Protein AF-B8MFW0-F1 (afdb_monomer_lite)

Structure (mmCIF, N/CA/C/O backbone):
data_AF-B8MFW0-F1
#
_entry.id   AF-B8MFW0-F1
#
loop_
_atom_site.group_PDB
_atom_site.id
_atom_site.type_symbol
_atom_site.label_atom_id
_atom_site.label_alt_id
_atom_site.label_comp_id
_atom_site.label_asym_id
_atom_site.label_entity_id
_atom_site.label_seq_id
_atom_site.pdbx_PDB_ins_code
_atom_site.Cartn_x
_atom_site.Cartn_y
_atom_site.Cartn_z
_atom_site.occupancy
_atom_site.B_iso_or_equiv
_atom_site.auth_seq_id
_atom_site.auth_comp_id
_atom_site.auth_asym_id
_atom_site.auth_atom_id
_atom_site.pdbx_PDB_model_num
ATOM 1 N N . MET A 1 1 ? 44.329 1.688 10.800 1.00 48.44 1 MET A N 1
ATOM 2 C CA . MET A 1 1 ? 43.478 2.004 9.624 1.00 48.44 1 MET A CA 1
ATOM 3 C C . MET A 1 1 ? 44.220 1.979 8.281 1.00 48.44 1 MET A C 1
ATOM 5 O O . MET A 1 1 ? 43.623 1.525 7.316 1.00 48.44 1 MET A O 1
ATOM 9 N N . ALA A 1 2 ? 45.498 2.378 8.193 1.00 50.19 2 ALA A N 1
ATOM 10 C CA . ALA A 1 2 ? 46.248 2.422 6.924 1.00 50.19 2 ALA A CA 1
ATOM 11 C C . ALA A 1 2 ? 46.443 1.056 6.223 1.00 50.19 2 ALA A C 1
ATOM 13 O O . ALA A 1 2 ? 46.268 0.966 5.014 1.00 50.19 2 ALA A O 1
ATOM 14 N N . LYS A 1 3 ? 46.702 -0.030 6.973 1.00 50.88 3 LYS A N 1
ATOM 15 C CA . LYS A 1 3 ? 46.918 -1.379 6.401 1.00 50.88 3 LYS A CA 1
ATOM 16 C C . LYS A 1 3 ? 45.727 -1.917 5.591 1.00 50.88 3 LYS A C 1
ATOM 18 O O . LYS A 1 3 ? 45.939 -2.578 4.585 1.00 50.88 3 LYS A O 1
ATOM 23 N N . ARG A 1 4 ? 44.482 -1.606 5.988 1.00 53.88 4 ARG A N 1
ATOM 24 C CA . ARG A 1 4 ? 43.283 -2.019 5.230 1.00 53.88 4 ARG A CA 1
ATOM 25 C C . ARG A 1 4 ? 43.158 -1.265 3.908 1.00 53.88 4 ARG A C 1
ATOM 27 O O . ARG A 1 4 ? 42.879 -1.891 2.903 1.00 53.88 4 ARG A O 1
ATOM 34 N N . ARG A 1 5 ? 43.469 0.036 3.884 1.00 53.81 5 ARG A N 1
ATOM 35 C CA . ARG A 1 5 ? 43.393 0.850 2.657 1.00 53.81 5 ARG A CA 1
ATOM 36 C C . ARG A 1 5 ? 44.470 0.480 1.637 1.00 53.81 5 ARG A C 1
ATOM 38 O O . ARG A 1 5 ? 44.197 0.510 0.447 1.00 53.81 5 ARG A O 1
ATOM 45 N N . VAL A 1 6 ? 45.663 0.094 2.099 1.00 53.69 6 VAL A N 1
ATOM 46 C CA . VAL A 1 6 ? 46.723 -0.432 1.221 1.00 53.69 6 VAL A CA 1
ATOM 47 C C . VAL A 1 6 ? 46.315 -1.787 0.631 1.00 53.69 6 VAL A C 1
ATOM 49 O O . VAL A 1 6 ? 46.452 -1.980 -0.571 1.00 53.69 6 VAL A O 1
ATOM 52 N N . ASN A 1 7 ? 45.731 -2.689 1.432 1.00 54.00 7 ASN A N 1
ATOM 53 C CA . ASN A 1 7 ? 45.209 -3.965 0.925 1.00 54.00 7 ASN A CA 1
ATOM 54 C C . ASN A 1 7 ? 44.021 -3.790 -0.028 1.00 54.00 7 ASN A C 1
ATOM 56 O O . ASN A 1 7 ? 43.951 -4.480 -1.038 1.00 54.00 7 ASN A O 1
ATOM 60 N N . ASP A 1 8 ? 43.113 -2.857 0.249 1.00 54.91 8 ASP A N 1
ATOM 61 C CA . ASP A 1 8 ? 41.972 -2.576 -0.627 1.00 54.91 8 ASP A CA 1
ATOM 62 C C . ASP A 1 8 ? 42.420 -1.955 -1.960 1.00 54.91 8 ASP A C 1
ATOM 64 O O . ASP A 1 8 ? 41.835 -2.265 -2.998 1.00 54.91 8 ASP A O 1
ATOM 68 N N . ALA A 1 9 ? 43.497 -1.156 -1.955 1.00 50.25 9 ALA A N 1
ATOM 69 C CA . ALA A 1 9 ? 44.118 -0.599 -3.160 1.00 50.25 9 ALA A CA 1
ATOM 70 C C . ALA A 1 9 ? 44.882 -1.654 -3.983 1.00 50.25 9 ALA A C 1
ATOM 72 O O . ALA A 1 9 ? 44.878 -1.594 -5.213 1.00 50.25 9 ALA A O 1
ATOM 73 N N . LEU A 1 10 ? 45.496 -2.648 -3.328 1.00 49.44 10 LEU A N 1
ATOM 74 C CA . LEU A 1 10 ? 46.073 -3.816 -4.004 1.00 49.44 10 LEU A CA 1
ATOM 75 C C . LEU A 1 10 ? 44.975 -4.729 -4.585 1.00 49.44 10 LEU A C 1
ATOM 77 O O . LEU A 1 10 ? 45.128 -5.228 -5.696 1.00 49.44 10 LEU A O 1
ATOM 81 N N . ASN A 1 11 ? 43.840 -4.877 -3.892 1.00 52.19 11 ASN A N 1
ATOM 82 C CA . ASN A 1 11 ? 42.719 -5.734 -4.303 1.00 52.19 11 ASN A CA 1
ATOM 83 C C . ASN A 1 11 ? 41.809 -5.131 -5.388 1.00 52.19 11 ASN A C 1
ATOM 85 O O . ASN A 1 11 ? 41.073 -5.869 -6.040 1.00 52.19 11 ASN A O 1
ATOM 89 N N . THR A 1 12 ? 41.828 -3.811 -5.612 1.00 47.91 12 THR A N 1
ATOM 90 C CA . THR A 1 12 ? 41.074 -3.191 -6.726 1.00 47.91 12 THR A CA 1
ATOM 91 C C . THR A 1 12 ? 41.755 -3.387 -8.080 1.00 47.91 12 THR A C 1
ATOM 93 O O . THR A 1 12 ? 41.114 -3.219 -9.117 1.00 47.91 12 THR A O 1
ATOM 96 N N . ARG A 1 13 ? 43.026 -3.806 -8.100 1.00 38.16 13 ARG A N 1
ATOM 97 C CA . ARG A 1 13 ? 43.698 -4.264 -9.317 1.00 38.16 13 ARG A CA 1
ATOM 98 C C . ARG A 1 13 ? 43.464 -5.756 -9.518 1.00 38.16 13 ARG A C 1
ATOM 100 O O . ARG A 1 13 ? 44.388 -6.556 -9.436 1.00 38.16 13 ARG A O 1
ATOM 107 N N . ASN A 1 14 ? 42.243 -6.120 -9.898 1.00 46.88 14 ASN A N 1
ATOM 108 C CA . ASN A 1 14 ? 42.048 -7.336 -10.688 1.00 46.88 14 ASN A CA 1
ATOM 109 C C . ASN A 1 14 ? 42.561 -7.087 -12.115 1.00 46.88 14 ASN A C 1
ATOM 111 O O . ASN A 1 14 ? 41.799 -7.094 -13.080 1.00 46.88 14 ASN A O 1
ATOM 115 N N . SER A 1 15 ? 43.864 -6.850 -12.245 1.00 38.62 15 SER A N 1
ATOM 116 C CA . SER A 1 15 ? 44.560 -7.201 -13.471 1.00 38.62 15 SER A CA 1
ATOM 117 C C . SER A 1 15 ? 44.692 -8.714 -13.436 1.00 38.62 15 SER A C 1
ATOM 119 O O . SER A 1 15 ? 45.186 -9.267 -12.457 1.00 38.62 15 SER A O 1
ATOM 121 N N . LEU A 1 16 ? 44.194 -9.378 -14.473 1.00 41.72 16 LEU A N 1
ATOM 122 C CA . LEU A 1 16 ? 44.393 -10.799 -14.718 1.00 41.72 16 LEU A CA 1
ATOM 123 C C . LEU A 1 16 ? 45.894 -11.113 -14.569 1.00 41.72 16 LEU A C 1
ATOM 125 O O . LEU A 1 16 ? 46.681 -10.791 -15.454 1.00 41.72 16 LEU A O 1
ATOM 129 N N . ILE A 1 17 ? 46.306 -11.675 -13.430 1.00 38.31 17 ILE A N 1
ATOM 130 C CA . ILE A 1 17 ? 47.677 -12.148 -13.237 1.00 38.31 17 ILE A CA 1
ATOM 131 C C . ILE A 1 17 ? 47.778 -13.441 -14.045 1.00 38.31 17 ILE A C 1
ATOM 133 O O . ILE A 1 17 ? 47.385 -14.511 -13.583 1.00 38.31 17 ILE A O 1
ATOM 137 N N . ILE A 1 18 ? 48.239 -13.331 -15.287 1.00 45.38 18 ILE A N 1
ATOM 138 C CA . ILE A 1 18 ? 48.539 -14.489 -16.124 1.00 45.38 18 ILE A CA 1
ATOM 139 C C . ILE A 1 18 ? 49.922 -14.990 -15.697 1.00 45.38 18 ILE A C 1
ATOM 141 O O . ILE A 1 18 ? 50.943 -14.467 -16.134 1.00 45.38 18 ILE A O 1
ATOM 145 N N . ILE A 1 19 ? 49.946 -15.965 -14.785 1.00 45.47 19 ILE A N 1
ATOM 146 C CA . ILE A 1 19 ? 51.168 -16.689 -14.382 1.00 45.47 19 ILE A CA 1
ATOM 147 C C . ILE A 1 19 ? 51.479 -17.818 -15.379 1.00 45.47 19 ILE A C 1
ATOM 149 O O . ILE A 1 19 ? 52.598 -18.317 -15.429 1.00 45.47 19 ILE A O 1
ATOM 153 N N . GLU A 1 20 ? 50.524 -18.207 -16.224 1.00 47.97 20 GLU A N 1
ATOM 154 C CA . GLU A 1 20 ? 50.770 -19.214 -17.250 1.00 47.97 20 GLU A CA 1
ATOM 155 C C . GLU A 1 20 ? 51.404 -18.566 -18.477 1.00 47.97 20 GLU A C 1
ATOM 157 O O . GLU A 1 20 ? 50.769 -17.864 -19.263 1.00 47.97 20 GLU A O 1
ATOM 162 N N . THR A 1 21 ? 52.707 -18.788 -18.585 1.00 49.56 21 THR A N 1
ATOM 163 C CA . THR A 1 21 ? 53.558 -18.481 -19.726 1.00 49.56 21 THR A CA 1
ATOM 164 C C . THR A 1 21 ? 52.811 -18.760 -21.032 1.00 49.56 21 THR A C 1
ATOM 166 O O . THR A 1 21 ? 52.305 -19.860 -21.253 1.00 49.56 21 THR A O 1
ATOM 169 N N . LEU A 1 22 ? 52.722 -17.749 -21.897 1.00 57.06 22 LEU A N 1
ATOM 170 C CA . LEU A 1 22 ? 52.190 -17.866 -23.250 1.00 57.06 22 LEU A CA 1
ATOM 171 C C . LEU A 1 22 ? 53.034 -18.868 -24.046 1.00 57.06 22 LEU A C 1
ATOM 173 O O . LEU A 1 22 ? 53.979 -18.481 -24.725 1.00 57.06 22 LEU A O 1
ATOM 177 N N . ASN A 1 23 ? 52.695 -20.155 -23.992 1.00 58.22 23 ASN A N 1
ATOM 178 C CA . ASN A 1 23 ? 53.318 -21.193 -24.817 1.00 58.22 23 ASN A CA 1
ATOM 179 C C . ASN A 1 23 ? 52.804 -21.111 -26.270 1.00 58.22 23 ASN A C 1
ATOM 181 O O . ASN A 1 23 ? 52.308 -22.088 -26.829 1.00 58.22 23 ASN A O 1
ATOM 185 N N . LEU A 1 24 ? 52.863 -19.923 -26.880 1.00 64.94 24 LEU A N 1
ATOM 186 C CA . LEU A 1 24 ? 52.571 -19.723 -28.296 1.00 64.94 24 LEU A CA 1
ATOM 187 C C . LEU A 1 24 ? 53.848 -19.951 -29.101 1.00 64.94 24 LEU A C 1
ATOM 189 O O . LEU A 1 24 ? 54.870 -19.315 -28.854 1.00 64.94 24 LEU A O 1
ATOM 193 N N . SER A 1 25 ? 53.779 -20.841 -30.090 1.00 66.44 25 SER A N 1
ATOM 194 C CA . SER A 1 25 ? 54.908 -21.075 -30.987 1.00 66.44 25 SER A CA 1
ATOM 195 C C . SER A 1 25 ? 55.154 -19.835 -31.865 1.00 66.44 25 SER A C 1
ATOM 197 O O . SER A 1 25 ? 54.193 -19.295 -32.441 1.00 66.44 25 SER A O 1
ATOM 199 N N . PRO A 1 26 ? 56.409 -19.362 -31.988 1.00 72.31 26 PRO A N 1
ATOM 200 C CA . PRO A 1 26 ? 56.778 -18.334 -32.955 1.00 72.31 26 PRO A CA 1
ATOM 201 C C . PRO A 1 26 ? 56.279 -18.685 -34.364 1.00 72.31 26 PRO A C 1
ATOM 203 O O . PRO A 1 26 ? 56.365 -19.829 -34.799 1.00 72.31 26 PRO A O 1
ATOM 206 N N . GLY A 1 27 ? 55.723 -17.708 -35.081 1.00 69.19 27 GLY A N 1
ATOM 207 C CA . GLY A 1 27 ? 55.116 -17.894 -36.405 1.00 69.19 27 GLY A CA 1
ATOM 208 C C . GLY A 1 27 ? 53.590 -18.040 -36.411 1.00 69.19 27 GLY A C 1
ATOM 209 O O . GLY A 1 27 ? 52.988 -18.018 -37.485 1.00 69.19 27 GLY A O 1
ATOM 210 N N . THR A 1 28 ? 52.948 -18.121 -35.241 1.00 75.62 28 THR A N 1
ATOM 211 C CA . THR A 1 28 ? 51.480 -18.146 -35.130 1.00 75.62 28 THR A CA 1
ATOM 212 C C . THR A 1 28 ? 50.865 -16.811 -35.573 1.00 75.62 28 THR A C 1
ATOM 214 O O . THR A 1 28 ? 51.409 -15.736 -35.307 1.00 75.62 28 THR A O 1
ATOM 217 N N . ASN A 1 29 ? 49.709 -16.871 -36.238 1.00 76.56 29 ASN A N 1
ATOM 218 C CA . ASN A 1 29 ? 48.937 -15.688 -36.614 1.00 76.56 29 ASN A CA 1
ATOM 219 C C . ASN A 1 29 ? 48.150 -15.155 -35.410 1.00 76.56 29 ASN A C 1
ATOM 221 O O . ASN A 1 29 ? 47.279 -15.845 -34.882 1.00 76.56 29 ASN A O 1
ATOM 225 N N . VAL A 1 30 ? 48.417 -13.913 -35.013 1.00 73.50 30 VAL A N 1
ATOM 226 C CA . VAL A 1 30 ? 47.763 -13.240 -33.884 1.00 73.50 30 VAL A CA 1
ATOM 227 C C . VAL A 1 30 ? 47.040 -11.967 -34.332 1.00 73.50 30 VAL A C 1
ATOM 229 O O . VAL A 1 30 ? 47.431 -11.316 -35.305 1.00 73.50 30 VAL A O 1
ATOM 232 N N . LYS A 1 31 ? 45.961 -11.607 -33.628 1.00 76.25 31 LYS A N 1
ATOM 233 C CA . LYS A 1 31 ? 45.328 -10.283 -33.728 1.00 76.25 31 LYS A CA 1
ATOM 234 C C . LYS A 1 31 ? 45.846 -9.402 -32.597 1.00 76.25 31 LYS A C 1
ATOM 236 O O . LYS A 1 31 ? 45.938 -9.850 -31.460 1.00 76.25 31 LYS A O 1
ATOM 241 N N . VAL A 1 32 ? 46.155 -8.153 -32.919 1.00 72.31 32 VAL A N 1
ATOM 242 C CA . VAL A 1 32 ? 46.707 -7.162 -31.990 1.00 72.31 32 VAL A CA 1
ATOM 243 C C . VAL A 1 32 ? 45.700 -6.031 -31.826 1.00 72.31 32 VAL A C 1
ATOM 245 O O . VAL A 1 32 ? 45.164 -5.539 -32.818 1.00 72.31 32 VAL A O 1
ATOM 248 N N . TRP A 1 33 ? 45.438 -5.610 -30.593 1.00 75.19 33 TRP A N 1
ATOM 249 C CA . TRP A 1 33 ? 44.643 -4.414 -30.316 1.00 75.19 33 TRP A CA 1
ATOM 250 C C . TRP A 1 33 ? 45.523 -3.162 -30.371 1.00 75.19 33 TRP A C 1
ATOM 252 O O . TRP A 1 33 ? 46.623 -3.157 -29.819 1.00 75.19 33 TRP A O 1
ATOM 262 N N . ARG A 1 34 ? 45.041 -2.096 -31.017 1.00 74.75 34 ARG A N 1
ATOM 263 C CA . ARG A 1 34 ? 45.672 -0.766 -31.010 1.00 74.75 34 ARG A CA 1
ATOM 264 C C . ARG A 1 34 ? 44.663 0.290 -30.587 1.00 74.75 34 ARG A C 1
ATOM 266 O O . ARG A 1 34 ? 43.517 0.220 -31.019 1.00 74.75 34 ARG A O 1
ATOM 273 N N . GLU A 1 35 ? 45.104 1.286 -29.826 1.00 68.94 35 GLU A N 1
ATOM 274 C CA . GLU A 1 35 ? 44.232 2.324 -29.256 1.00 68.94 35 GLU A CA 1
ATOM 275 C C . GLU A 1 35 ? 43.430 3.081 -30.327 1.00 68.94 35 GLU A C 1
ATOM 277 O O . GLU A 1 35 ? 42.218 3.214 -30.191 1.00 68.94 35 GLU A O 1
ATOM 282 N N . ASP A 1 36 ? 44.058 3.436 -31.453 1.00 70.75 36 ASP A N 1
ATOM 283 C CA . ASP A 1 36 ? 43.391 4.224 -32.503 1.00 70.75 36 ASP A CA 1
ATOM 284 C C . ASP A 1 36 ? 42.656 3.387 -33.562 1.00 70.75 36 ASP A C 1
ATOM 286 O O . ASP A 1 36 ? 41.852 3.911 -34.331 1.00 70.75 36 ASP A O 1
ATOM 290 N N . LYS A 1 37 ? 42.974 2.089 -33.676 1.00 73.94 37 LYS A N 1
ATOM 291 C CA . LYS A 1 37 ? 42.542 1.242 -34.814 1.00 73.94 37 LYS A CA 1
ATOM 292 C C . LYS A 1 37 ? 41.763 -0.005 -34.406 1.00 73.94 37 LYS A C 1
ATOM 294 O O . LYS A 1 37 ? 41.243 -0.710 -35.267 1.00 73.94 37 LYS A O 1
ATOM 299 N N . GLY A 1 38 ? 41.693 -0.298 -33.113 1.00 80.44 38 GLY A N 1
ATOM 300 C CA . GLY A 1 38 ? 41.094 -1.516 -32.588 1.00 80.44 38 GLY A CA 1
ATOM 301 C C . GLY A 1 38 ? 41.849 -2.791 -32.988 1.00 80.44 38 GLY A C 1
ATOM 302 O O . GLY A 1 38 ? 43.070 -2.788 -33.175 1.00 80.44 38 GLY A O 1
ATOM 303 N N . TRP A 1 39 ? 41.131 -3.914 -33.089 1.00 78.12 39 TRP A N 1
ATOM 304 C CA . TRP A 1 39 ? 41.703 -5.224 -33.422 1.00 78.12 39 TRP A CA 1
ATOM 305 C C . TRP A 1 39 ? 42.192 -5.280 -34.874 1.00 78.12 39 TRP A C 1
ATOM 307 O O . TRP A 1 39 ? 41.398 -5.260 -35.810 1.00 78.12 39 TRP A O 1
ATOM 317 N N . THR A 1 40 ? 43.500 -5.441 -35.061 1.00 75.62 40 THR A N 1
ATOM 318 C CA . THR A 1 40 ? 44.159 -5.548 -36.369 1.00 75.62 40 THR A CA 1
ATOM 319 C C . THR A 1 40 ? 44.854 -6.909 -36.498 1.00 75.62 40 THR A C 1
ATOM 321 O O . THR A 1 40 ? 45.521 -7.359 -35.567 1.00 75.62 40 THR A O 1
ATOM 324 N N . GLY A 1 41 ? 44.701 -7.599 -37.629 1.00 72.56 41 GLY A N 1
ATOM 325 C CA . GLY A 1 41 ? 45.385 -8.870 -37.904 1.00 72.56 41 GLY A CA 1
ATOM 326 C C . GLY A 1 41 ? 44.718 -9.666 -39.030 1.00 72.56 41 GLY A C 1
ATOM 327 O O . GLY A 1 41 ? 43.637 -9.277 -39.479 1.00 72.56 41 GLY A O 1
ATOM 328 N N . PRO A 1 42 ? 45.316 -10.784 -39.477 1.00 76.31 42 PRO A N 1
ATOM 329 C CA . PRO A 1 42 ? 46.348 -11.574 -38.795 1.00 76.31 42 PRO A CA 1
ATOM 330 C C . PRO A 1 42 ? 47.782 -11.071 -39.016 1.00 76.31 42 PRO A C 1
ATOM 332 O O . PRO A 1 42 ? 48.190 -10.795 -40.141 1.00 76.31 42 PRO A O 1
ATOM 335 N N . HIS A 1 43 ? 48.566 -11.007 -37.941 1.00 78.31 43 HIS A N 1
ATOM 336 C CA . HIS A 1 43 ? 49.992 -10.690 -37.985 1.00 78.31 43 HIS A CA 1
ATOM 337 C C . HIS A 1 43 ? 50.824 -11.857 -37.450 1.00 78.31 43 HIS A C 1
ATOM 339 O O . HIS A 1 43 ? 50.399 -12.551 -36.527 1.00 78.31 43 HIS A O 1
ATOM 345 N N . LYS A 1 44 ? 52.016 -12.072 -38.016 1.00 81.44 44 LYS A N 1
ATOM 346 C CA . LYS A 1 44 ? 52.907 -13.158 -37.589 1.00 81.44 44 LYS A CA 1
ATOM 347 C C . LYS A 1 44 ? 53.634 -12.786 -36.301 1.00 81.44 44 LYS A C 1
ATOM 349 O O . LYS A 1 44 ? 54.289 -11.742 -36.232 1.00 81.44 44 LYS A O 1
ATOM 354 N N . LEU A 1 45 ? 53.542 -13.659 -35.305 1.00 77.19 45 LEU A N 1
ATOM 355 C CA . LEU A 1 45 ? 54.289 -13.552 -34.057 1.00 77.19 45 LEU A CA 1
ATOM 356 C C . LEU A 1 45 ? 55.766 -13.891 -34.302 1.00 77.19 45 LEU A C 1
ATOM 358 O O . LEU A 1 45 ? 56.062 -14.934 -34.881 1.00 77.19 45 LEU A O 1
ATOM 362 N N . ILE A 1 46 ? 56.684 -13.022 -33.874 1.00 77.94 46 ILE A N 1
ATOM 363 C CA . ILE A 1 46 ? 58.131 -13.210 -34.063 1.00 77.94 46 ILE A CA 1
ATOM 364 C C . ILE A 1 46 ? 58.760 -13.822 -32.809 1.00 77.94 46 ILE A C 1
ATOM 366 O O . ILE A 1 46 ? 59.483 -14.808 -32.906 1.00 77.94 46 ILE A O 1
ATOM 370 N N . LEU A 1 47 ? 58.495 -13.239 -31.638 1.00 75.00 47 LEU A N 1
ATOM 371 C CA . LEU A 1 47 ? 59.130 -13.627 -30.379 1.00 75.00 47 LEU A CA 1
ATOM 372 C C . LEU A 1 47 ? 58.172 -13.398 -29.208 1.00 75.00 47 LEU A C 1
ATOM 374 O O . LEU A 1 47 ? 57.421 -12.421 -29.205 1.00 75.00 47 LEU A O 1
ATOM 378 N N . VAL A 1 48 ? 58.222 -14.282 -28.213 1.00 72.50 48 VAL A N 1
ATOM 379 C CA . VAL A 1 48 ? 57.548 -14.109 -26.919 1.00 72.50 48 VAL A CA 1
ATOM 380 C C . VAL A 1 48 ? 58.624 -13.988 -25.845 1.00 72.50 48 VAL A C 1
ATOM 382 O O . VAL A 1 48 ? 59.320 -14.960 -25.562 1.00 72.50 48 VAL A O 1
ATOM 385 N N . ASN A 1 49 ? 58.757 -12.806 -25.247 1.00 68.06 49 ASN A N 1
ATOM 386 C CA . ASN A 1 49 ? 59.644 -12.547 -24.115 1.00 68.06 49 ASN A CA 1
ATOM 387 C C . ASN A 1 49 ? 58.797 -12.374 -22.852 1.00 68.06 49 ASN A C 1
ATOM 389 O O . ASN A 1 49 ? 58.432 -11.262 -22.471 1.00 68.06 49 ASN A O 1
ATOM 393 N N . GLY A 1 50 ? 58.461 -13.493 -22.206 1.00 68.62 50 GLY A N 1
ATOM 394 C CA . GLY A 1 50 ? 57.651 -13.503 -20.986 1.00 68.62 50 GLY A CA 1
ATOM 395 C C . GLY A 1 50 ? 56.249 -12.930 -21.213 1.00 68.62 50 GLY A C 1
ATOM 396 O O . GLY A 1 50 ? 55.353 -13.649 -21.649 1.00 68.62 50 GLY A O 1
ATOM 397 N N . HIS A 1 51 ? 56.070 -11.642 -20.908 1.00 62.41 51 HIS A N 1
ATOM 398 C CA . HIS A 1 51 ? 54.803 -10.912 -21.049 1.00 62.41 51 HIS A CA 1
ATOM 399 C C . HIS A 1 51 ? 54.732 -10.014 -22.295 1.00 62.41 51 HIS A C 1
ATOM 401 O O . HIS A 1 51 ? 53.637 -9.597 -22.682 1.00 62.41 51 HIS A O 1
ATOM 407 N N . ASP A 1 52 ? 55.871 -9.760 -22.942 1.00 66.25 52 ASP A N 1
ATOM 408 C CA . ASP A 1 52 ? 55.945 -8.932 -24.140 1.00 66.25 52 ASP A CA 1
ATOM 409 C C . ASP A 1 52 ? 56.023 -9.818 -25.383 1.00 66.25 52 ASP A C 1
ATOM 411 O O . ASP A 1 52 ? 56.860 -10.718 -25.498 1.00 66.25 52 ASP A O 1
ATOM 415 N N . VAL A 1 53 ? 55.137 -9.563 -26.340 1.00 70.94 53 VAL A N 1
ATOM 416 C CA . VAL A 1 53 ? 55.071 -10.279 -27.613 1.00 70.94 53 VAL A CA 1
ATOM 417 C C . VAL A 1 53 ? 55.492 -9.337 -28.729 1.00 70.94 53 VAL A C 1
ATOM 419 O O . VAL A 1 53 ? 54.887 -8.286 -28.940 1.00 70.94 53 VAL A O 1
ATOM 422 N N . THR A 1 54 ? 56.523 -9.719 -29.478 1.00 76.25 54 THR A N 1
ATOM 423 C CA . THR A 1 54 ? 56.958 -8.985 -30.668 1.00 76.25 54 THR A CA 1
ATOM 424 C C . THR A 1 54 ? 56.243 -9.526 -31.899 1.00 76.25 54 THR A C 1
ATOM 426 O O . THR A 1 54 ? 56.342 -10.713 -32.225 1.00 76.25 54 THR A O 1
ATOM 429 N N . VAL A 1 55 ? 55.530 -8.649 -32.603 1.00 75.69 55 VAL A N 1
ATOM 430 C CA . VAL A 1 55 ? 54.723 -8.993 -33.780 1.00 75.69 55 VAL A CA 1
ATOM 431 C C . VAL A 1 55 ? 55.272 -8.287 -35.017 1.00 75.69 55 VAL A C 1
ATOM 433 O O . VAL A 1 55 ? 55.675 -7.122 -34.950 1.00 75.69 55 VAL A O 1
ATOM 436 N N . ASN A 1 56 ? 55.280 -8.983 -36.158 1.00 77.06 56 ASN A N 1
ATOM 437 C CA . ASN A 1 56 ? 55.653 -8.384 -37.436 1.00 77.06 56 ASN A CA 1
ATOM 438 C C . ASN A 1 56 ? 54.498 -7.541 -37.985 1.00 77.06 56 ASN A C 1
ATOM 440 O O . ASN A 1 56 ? 53.461 -8.070 -38.400 1.00 77.06 56 ASN A O 1
ATOM 444 N N . LEU A 1 57 ? 54.703 -6.231 -38.019 1.00 72.25 57 LEU A N 1
ATOM 445 C CA . LEU A 1 57 ? 53.744 -5.253 -38.506 1.00 72.25 57 LEU A CA 1
ATOM 446 C C . LEU A 1 57 ? 54.073 -4.772 -39.927 1.00 72.25 57 LEU A C 1
ATOM 448 O O . LEU A 1 57 ? 53.843 -3.612 -40.243 1.00 72.25 57 LEU A O 1
ATOM 452 N N . GLY A 1 58 ? 54.621 -5.638 -40.785 1.00 64.12 58 GLY A N 1
ATOM 453 C CA . GLY A 1 58 ? 54.880 -5.380 -42.211 1.00 64.12 58 GLY A CA 1
ATOM 454 C C . GLY A 1 58 ? 56.039 -4.414 -42.485 1.00 64.12 58 GLY A C 1
ATOM 455 O O . GLY A 1 58 ? 56.878 -4.703 -43.327 1.00 64.12 58 GLY A O 1
ATOM 456 N N . ASN A 1 59 ? 56.121 -3.318 -41.727 1.00 66.00 59 ASN A N 1
ATOM 457 C CA . ASN A 1 59 ? 57.141 -2.278 -41.850 1.00 66.00 59 ASN A CA 1
ATOM 458 C C . ASN A 1 59 ? 58.119 -2.262 -40.663 1.00 66.00 59 ASN A C 1
ATOM 460 O O . ASN A 1 59 ? 59.219 -1.734 -40.788 1.00 66.00 59 ASN A O 1
ATOM 464 N N . SER A 1 60 ? 57.745 -2.828 -39.511 1.00 68.38 60 SER A N 1
ATOM 465 C CA . SER A 1 60 ? 58.609 -2.912 -38.329 1.00 68.38 60 SER A CA 1
ATOM 466 C C . SER A 1 60 ? 58.171 -4.031 -37.379 1.00 68.38 60 SER A C 1
ATOM 468 O O . SER A 1 60 ? 57.000 -4.419 -37.332 1.00 68.38 60 SER A O 1
ATOM 470 N N . ALA A 1 61 ? 59.129 -4.568 -36.621 1.00 72.69 61 ALA A N 1
ATOM 471 C CA . ALA A 1 61 ? 58.852 -5.454 -35.497 1.00 72.69 61 ALA A CA 1
ATOM 472 C C . ALA A 1 61 ? 58.505 -4.593 -34.276 1.00 72.69 61 ALA A C 1
ATOM 474 O O . ALA A 1 61 ? 59.311 -3.761 -33.861 1.00 72.69 61 ALA A O 1
ATOM 475 N N . VAL A 1 62 ? 57.302 -4.763 -33.725 1.00 76.06 62 VAL A N 1
ATOM 476 C CA . VAL A 1 62 ? 56.805 -3.944 -32.607 1.00 76.06 62 VAL A CA 1
ATOM 477 C C . VAL A 1 62 ? 56.464 -4.849 -31.429 1.00 76.06 62 VAL A C 1
ATOM 479 O O . VAL A 1 62 ? 55.793 -5.869 -31.601 1.00 76.06 62 VAL A O 1
ATOM 482 N N . ALA A 1 63 ? 56.959 -4.488 -30.244 1.00 72.12 63 ALA A N 1
ATOM 483 C CA . ALA A 1 63 ? 56.664 -5.179 -28.995 1.00 72.12 63 ALA A CA 1
ATOM 484 C C . ALA A 1 63 ? 55.332 -4.686 -28.414 1.00 72.12 63 ALA A C 1
ATOM 486 O O . ALA A 1 63 ? 55.100 -3.482 -28.312 1.00 72.12 63 ALA A O 1
ATOM 487 N N . PHE A 1 64 ? 54.469 -5.622 -28.031 1.00 68.12 64 PHE A N 1
ATOM 488 C CA . PHE A 1 64 ? 53.185 -5.362 -27.392 1.00 68.12 64 PHE A CA 1
ATOM 489 C C . PHE A 1 64 ? 53.100 -6.118 -26.069 1.00 68.12 64 PHE A C 1
ATOM 491 O O . PHE A 1 64 ? 53.526 -7.269 -25.988 1.00 68.12 64 PHE A O 1
ATOM 498 N N . GLN A 1 65 ? 52.478 -5.504 -25.063 1.00 64.06 65 GLN A N 1
ATOM 499 C CA . GLN A 1 65 ? 52.109 -6.206 -23.836 1.00 64.06 65 GLN A CA 1
ATOM 500 C C . GLN A 1 65 ? 50.932 -7.138 -24.127 1.00 64.06 65 GLN A C 1
ATOM 502 O O . GLN A 1 65 ? 49.880 -6.702 -24.607 1.00 64.06 65 GLN A O 1
ATOM 507 N N . ALA A 1 66 ? 51.109 -8.432 -23.875 1.00 59.41 66 ALA A N 1
ATOM 508 C CA . ALA A 1 66 ? 50.085 -9.415 -24.185 1.00 59.41 66 ALA A CA 1
ATOM 509 C C . ALA A 1 66 ? 49.019 -9.490 -23.082 1.00 59.41 66 ALA A C 1
ATOM 511 O O . ALA A 1 66 ? 49.303 -9.834 -21.936 1.00 59.41 66 ALA A O 1
ATOM 512 N N . ILE A 1 67 ? 47.761 -9.241 -23.456 1.00 55.25 67 ILE A N 1
ATOM 513 C CA . ILE A 1 67 ? 46.578 -9.555 -22.647 1.00 55.25 67 ILE A CA 1
ATOM 514 C C . ILE A 1 67 ? 45.854 -10.711 -23.337 1.00 55.25 67 ILE A C 1
ATOM 516 O O . ILE A 1 67 ? 45.313 -10.553 -24.433 1.00 55.25 67 ILE A O 1
ATOM 520 N N . ILE A 1 68 ? 45.845 -11.890 -22.714 1.00 53.56 68 ILE A N 1
ATOM 521 C CA . ILE A 1 68 ? 45.116 -13.044 -23.249 1.00 53.56 68 ILE A CA 1
ATOM 522 C C . ILE A 1 68 ? 43.637 -12.882 -22.918 1.00 53.56 68 ILE A C 1
ATOM 524 O O . ILE A 1 68 ? 43.210 -13.097 -21.784 1.00 53.56 68 ILE A O 1
ATOM 528 N N . HIS A 1 69 ? 42.825 -12.579 -23.925 1.00 43.00 69 HIS A N 1
ATOM 529 C CA . HIS A 1 69 ? 41.399 -12.861 -23.848 1.00 43.00 69 HIS A CA 1
ATOM 530 C C . HIS A 1 69 ? 41.181 -14.340 -24.163 1.00 43.00 69 HIS A C 1
ATOM 532 O O . HIS A 1 69 ? 41.111 -14.737 -25.324 1.00 43.00 69 HIS A O 1
ATOM 538 N N . VAL A 1 70 ? 41.062 -15.168 -23.125 1.00 43.06 70 VAL A N 1
ATOM 539 C CA . VAL A 1 70 ? 40.517 -16.517 -23.294 1.00 43.06 70 VAL A CA 1
ATOM 540 C C . VAL A 1 70 ? 39.057 -16.343 -23.702 1.00 43.06 70 VAL A C 1
ATOM 542 O O . VAL A 1 70 ? 38.222 -15.952 -22.882 1.00 43.06 70 VAL A O 1
ATOM 545 N N . SER A 1 71 ? 38.729 -16.601 -24.970 1.00 37.66 71 SER A N 1
ATOM 546 C CA . SER A 1 71 ? 37.339 -16.803 -25.364 1.00 37.66 71 SER A CA 1
ATOM 547 C C . SER A 1 71 ? 36.843 -18.007 -24.579 1.00 37.66 71 SER A C 1
ATOM 549 O O . SER A 1 71 ? 37.220 -19.144 -24.866 1.00 37.66 71 SER A O 1
ATOM 551 N N . LYS A 1 72 ? 36.068 -17.746 -23.528 1.00 39.69 72 LYS A N 1
ATOM 552 C CA . LYS A 1 72 ? 35.459 -18.777 -22.698 1.00 39.69 72 LYS A CA 1
ATOM 553 C C . LYS A 1 72 ? 34.730 -19.733 -23.656 1.00 39.69 72 LYS A C 1
ATOM 555 O O . LYS A 1 72 ? 33.828 -19.258 -24.351 1.00 39.69 72 LYS A O 1
ATOM 560 N N . PRO A 1 73 ? 35.113 -21.020 -23.773 1.00 38.19 73 PRO A N 1
ATOM 561 C CA . PRO A 1 73 ? 34.330 -21.947 -24.582 1.00 38.19 73 PRO A CA 1
ATOM 562 C C . PRO A 1 73 ? 32.890 -21.940 -24.049 1.00 38.19 73 PRO A C 1
ATOM 564 O O . PRO A 1 73 ? 32.706 -21.674 -22.852 1.00 38.19 73 PRO A O 1
ATOM 567 N N . PRO A 1 74 ? 31.862 -22.184 -24.886 1.00 39.62 74 PRO A N 1
ATOM 568 C CA . PRO A 1 74 ? 30.501 -22.320 -24.391 1.00 39.62 74 PRO A CA 1
ATOM 569 C C . PRO A 1 74 ? 30.495 -23.453 -23.365 1.00 39.62 74 PRO A C 1
ATOM 571 O O . PRO A 1 74 ? 30.584 -24.630 -23.701 1.00 39.62 74 PRO A O 1
ATOM 574 N N . VAL A 1 75 ? 30.469 -23.079 -22.087 1.00 45.22 75 VAL A N 1
ATOM 575 C CA . VAL A 1 75 ? 30.340 -24.017 -20.982 1.00 45.22 75 VAL A CA 1
ATOM 576 C C . VAL A 1 75 ? 28.930 -24.568 -21.104 1.00 45.22 75 VAL A C 1
ATOM 578 O O . VAL A 1 75 ? 27.970 -23.905 -20.712 1.00 45.22 75 VAL A O 1
ATOM 581 N N . THR A 1 76 ? 28.794 -25.768 -21.667 1.00 52.41 76 THR A N 1
ATOM 582 C CA . THR A 1 76 ? 27.632 -26.611 -21.389 1.00 52.41 76 THR A CA 1
ATOM 583 C C . THR A 1 76 ? 27.488 -26.652 -19.872 1.00 52.41 76 THR A C 1
ATOM 585 O O . THR A 1 76 ? 28.473 -26.993 -19.202 1.00 52.41 76 THR A O 1
ATOM 588 N N . PRO A 1 77 ? 26.339 -26.234 -19.308 1.00 52.31 77 PRO A N 1
ATOM 589 C CA . PRO A 1 77 ? 26.186 -26.194 -17.867 1.00 52.31 77 PRO A CA 1
ATOM 590 C C . PRO A 1 77 ? 26.489 -27.600 -17.341 1.00 52.31 77 PRO A C 1
ATOM 592 O O . PRO A 1 77 ? 25.910 -28.566 -17.844 1.00 52.31 77 PRO A O 1
ATOM 595 N N . PRO A 1 78 ? 27.427 -27.753 -16.389 1.00 52.88 78 PRO A N 1
ATOM 596 C CA . PRO A 1 78 ? 27.633 -29.049 -15.770 1.00 52.88 78 PRO A CA 1
ATOM 597 C C . PRO A 1 78 ? 26.286 -29.511 -15.199 1.00 52.88 78 PRO A C 1
ATOM 599 O O . PRO A 1 78 ? 25.538 -28.660 -14.695 1.00 52.88 78 PRO A O 1
ATOM 602 N N . PRO A 1 79 ? 25.963 -30.821 -15.248 1.00 58.00 79 PRO A N 1
ATOM 603 C CA . PRO A 1 79 ? 24.809 -31.334 -14.519 1.00 58.00 79 PRO A CA 1
ATOM 604 C C . PRO A 1 79 ? 24.901 -30.793 -13.091 1.00 58.00 79 PRO A C 1
ATOM 606 O O . PRO A 1 79 ? 26.019 -30.737 -12.556 1.00 58.00 79 PRO A O 1
ATOM 609 N N . PRO A 1 80 ? 23.790 -30.298 -12.514 1.00 49.59 80 PRO A N 1
ATOM 610 C CA . PRO A 1 80 ? 23.826 -29.568 -11.262 1.00 49.59 80 PRO A CA 1
ATOM 611 C C . PRO A 1 80 ? 24.560 -30.425 -10.242 1.00 49.59 80 PRO A C 1
ATOM 613 O O . PRO A 1 80 ? 24.061 -31.452 -9.789 1.00 49.59 80 PRO A O 1
ATOM 616 N N . ARG A 1 81 ? 25.790 -30.024 -9.905 1.00 56.78 81 ARG A N 1
ATOM 617 C CA . ARG A 1 81 ? 26.487 -30.610 -8.773 1.00 56.78 81 ARG A CA 1
ATOM 618 C C . ARG A 1 81 ? 25.644 -30.205 -7.582 1.00 56.78 81 ARG A C 1
ATOM 620 O O . ARG A 1 81 ? 25.677 -29.040 -7.182 1.00 56.78 81 ARG A O 1
ATOM 627 N N . CYS A 1 82 ? 24.883 -31.154 -7.046 1.00 45.91 82 CYS A N 1
ATOM 628 C CA . CYS A 1 82 ? 24.313 -31.075 -5.715 1.00 45.91 82 CYS A CA 1
ATOM 629 C C . CYS A 1 82 ? 25.476 -30.988 -4.721 1.00 45.91 82 CYS A C 1
ATOM 631 O O . CYS A 1 82 ? 25.815 -31.940 -4.032 1.00 45.91 82 CYS A O 1
ATOM 633 N N . ARG A 1 83 ? 26.108 -29.814 -4.639 1.00 45.62 83 ARG A N 1
ATOM 634 C CA . ARG A 1 83 ? 26.580 -29.337 -3.354 1.00 45.62 83 ARG A CA 1
ATOM 635 C C . ARG A 1 83 ? 25.302 -29.139 -2.576 1.00 45.62 83 ARG A C 1
ATOM 637 O O . ARG A 1 83 ? 24.567 -28.185 -2.839 1.00 45.62 83 ARG A O 1
ATOM 644 N N . GLU A 1 84 ? 25.012 -30.069 -1.677 1.00 47.00 84 GLU A N 1
ATOM 645 C CA . GLU A 1 84 ? 24.150 -29.738 -0.561 1.00 47.00 84 GLU A CA 1
ATOM 646 C C . GLU A 1 84 ? 24.684 -28.414 -0.015 1.00 47.00 84 GLU A C 1
ATOM 648 O O . GLU A 1 84 ? 25.801 -28.328 0.501 1.00 47.00 84 GLU A O 1
ATOM 653 N N . ARG A 1 85 ? 23.923 -27.330 -0.219 1.00 57.66 85 ARG A N 1
ATOM 654 C CA . ARG A 1 85 ? 24.083 -26.165 0.642 1.00 57.66 85 ARG A CA 1
ATOM 655 C C . ARG A 1 85 ? 24.002 -26.746 2.050 1.00 57.66 85 ARG A C 1
ATOM 657 O O . ARG A 1 85 ? 23.056 -27.512 2.272 1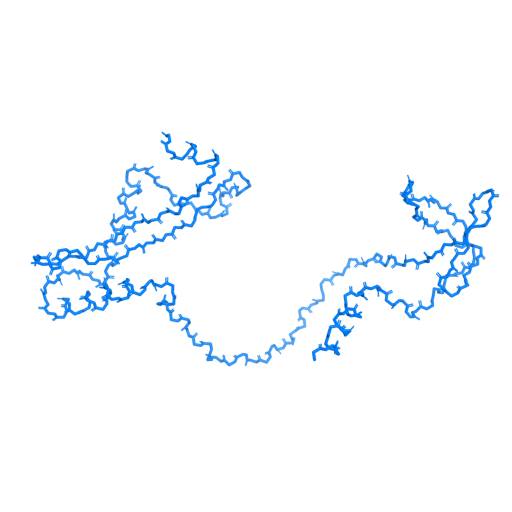.00 57.66 85 ARG A O 1
ATOM 664 N N . PRO A 1 86 ? 24.929 -26.424 2.974 1.00 53.06 86 PRO A N 1
ATOM 665 C CA . PRO A 1 86 ? 24.707 -26.773 4.370 1.00 53.06 86 PRO A CA 1
ATOM 666 C C . PRO A 1 86 ? 23.275 -26.358 4.665 1.00 53.06 86 PRO A C 1
ATOM 668 O O . PRO A 1 86 ? 22.910 -25.229 4.315 1.00 53.06 86 PRO A O 1
ATOM 671 N N . ARG A 1 87 ? 22.441 -27.310 5.115 1.00 54.34 87 ARG A N 1
ATOM 672 C CA . ARG A 1 87 ? 21.012 -27.076 5.336 1.00 54.34 87 ARG A CA 1
ATOM 673 C C . ARG A 1 87 ? 20.935 -25.812 6.173 1.00 54.34 87 ARG A C 1
ATOM 675 O O . ARG A 1 87 ? 21.250 -25.843 7.360 1.00 54.34 87 ARG A O 1
ATOM 682 N N . GLY A 1 88 ? 20.594 -24.697 5.521 1.00 46.81 88 GLY A N 1
ATOM 683 C CA . GLY A 1 88 ? 20.366 -23.440 6.202 1.00 46.81 88 GLY A CA 1
ATOM 684 C C . GLY A 1 88 ? 19.364 -23.778 7.280 1.00 46.81 88 GLY A C 1
ATOM 685 O O . GLY A 1 88 ? 18.379 -24.470 6.989 1.00 46.81 88 GLY A O 1
ATOM 686 N N . SER A 1 89 ? 19.689 -23.429 8.522 1.00 55.25 89 SER A N 1
ATOM 687 C CA . SER A 1 89 ? 18.831 -23.741 9.652 1.00 55.25 89 SER A CA 1
ATOM 688 C C . SER A 1 89 ? 17.397 -23.402 9.248 1.00 55.25 89 SER A C 1
ATOM 690 O O . SER A 1 89 ? 17.119 -22.323 8.719 1.00 55.25 89 SER A O 1
ATOM 692 N N . LYS A 1 90 ? 16.464 -24.334 9.462 1.00 57.78 90 LYS A N 1
ATOM 693 C CA . LYS A 1 90 ? 15.032 -24.121 9.184 1.00 57.78 90 LYS A CA 1
ATOM 694 C C . LYS A 1 90 ? 14.421 -23.007 10.060 1.00 57.78 90 LYS A C 1
ATOM 696 O O . LYS A 1 90 ? 13.219 -22.788 10.031 1.00 57.78 90 LYS A O 1
ATOM 701 N N . ASN A 1 91 ? 15.268 -22.265 10.769 1.00 60.81 91 ASN A N 1
ATOM 702 C CA . ASN A 1 91 ? 14.975 -21.119 11.602 1.00 60.81 91 ASN A CA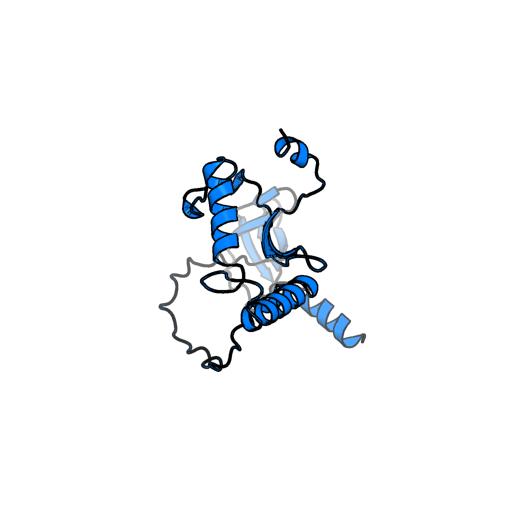 1
ATOM 703 C C . ASN A 1 91 ? 15.328 -19.820 10.869 1.00 60.81 91 ASN A C 1
ATOM 705 O O . ASN A 1 91 ? 15.827 -18.878 11.486 1.00 60.81 91 ASN A O 1
ATOM 709 N N . LYS A 1 92 ? 15.057 -19.717 9.559 1.00 51.09 92 LYS A N 1
ATOM 710 C CA . LYS A 1 92 ? 14.759 -18.384 9.038 1.00 51.09 92 LYS A CA 1
ATOM 711 C C . LYS A 1 92 ? 13.468 -17.997 9.742 1.00 51.09 92 LYS A C 1
ATOM 713 O O . LYS A 1 92 ? 12.416 -18.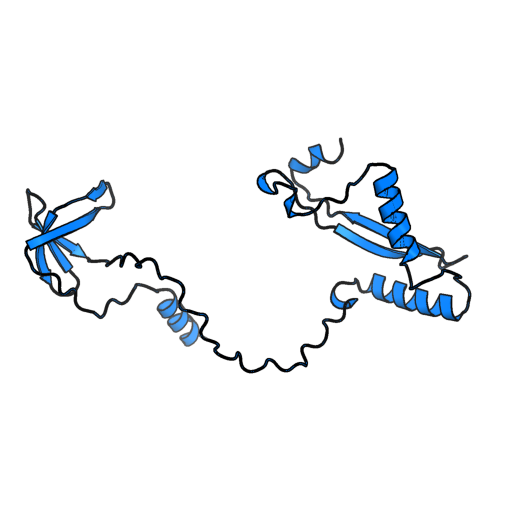532 9.398 1.00 51.09 92 LYS A O 1
ATOM 718 N N . GLN A 1 93 ? 13.572 -17.161 10.780 1.00 60.41 93 GLN A N 1
ATOM 719 C CA . GLN A 1 93 ? 12.403 -16.520 11.370 1.00 60.41 93 GLN A CA 1
ATOM 720 C C . GLN A 1 93 ? 11.568 -16.043 10.186 1.00 60.41 93 GLN A C 1
ATOM 722 O O . GLN A 1 93 ? 12.103 -15.358 9.305 1.00 60.41 93 GLN A O 1
ATOM 727 N N . LYS A 1 94 ? 10.315 -16.514 10.092 1.00 52.59 94 LYS A N 1
ATOM 728 C CA . LYS A 1 94 ? 9.348 -15.926 9.165 1.00 52.59 94 LYS A CA 1
ATOM 729 C C . LYS A 1 94 ? 9.491 -14.434 9.395 1.00 52.59 94 LYS A C 1
ATOM 731 O O . LYS A 1 94 ? 9.294 -13.993 10.523 1.00 52.59 94 LYS A O 1
ATOM 736 N N . VAL A 1 95 ? 9.982 -13.722 8.379 1.00 50.41 95 VAL A N 1
ATOM 737 C CA . VAL A 1 95 ? 10.127 -12.273 8.455 1.00 50.41 95 VAL A CA 1
ATOM 738 C C . VAL A 1 95 ? 8.757 -11.801 8.887 1.00 50.41 95 VAL A C 1
ATOM 740 O O . VAL A 1 95 ? 7.777 -12.118 8.211 1.00 50.41 95 VAL A O 1
ATOM 743 N N . ASP A 1 96 ? 8.688 -11.209 10.075 1.00 54.62 96 ASP A N 1
ATOM 744 C CA . ASP A 1 96 ? 7.432 -10.734 10.619 1.00 54.62 96 ASP A CA 1
ATOM 745 C C . ASP A 1 96 ? 6.817 -9.845 9.533 1.00 54.62 96 ASP A C 1
ATOM 747 O O . ASP A 1 96 ? 7.470 -8.922 9.041 1.00 54.62 96 ASP A O 1
ATOM 751 N N . VAL A 1 97 ? 5.616 -10.182 9.054 1.00 56.62 97 VAL A N 1
ATOM 752 C CA . VAL A 1 97 ? 4.951 -9.444 7.959 1.00 56.62 97 VAL A CA 1
ATOM 753 C C . VAL A 1 97 ? 4.830 -7.961 8.343 1.00 56.62 97 VAL A C 1
ATOM 755 O O . VAL A 1 97 ? 4.856 -7.069 7.497 1.00 56.62 97 VAL A O 1
ATOM 758 N N . ASN A 1 98 ? 4.849 -7.701 9.650 1.00 57.56 98 ASN A N 1
ATOM 759 C CA . ASN A 1 98 ? 4.872 -6.400 10.280 1.00 57.56 98 ASN A CA 1
ATOM 760 C C . ASN A 1 98 ? 6.181 -5.593 10.090 1.00 57.56 98 ASN A C 1
ATOM 762 O O . ASN A 1 98 ? 6.256 -4.446 10.527 1.00 57.56 98 ASN A O 1
ATOM 766 N N . VAL A 1 99 ? 7.239 -6.136 9.473 1.00 58.88 99 VAL A N 1
ATO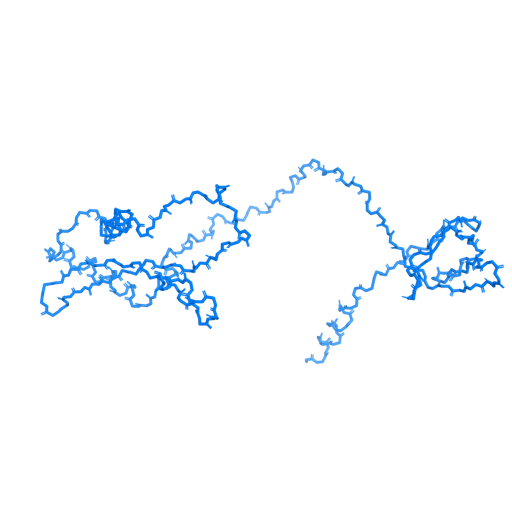M 767 C CA . VAL A 1 99 ? 8.514 -5.413 9.242 1.00 58.88 99 VAL A CA 1
ATOM 768 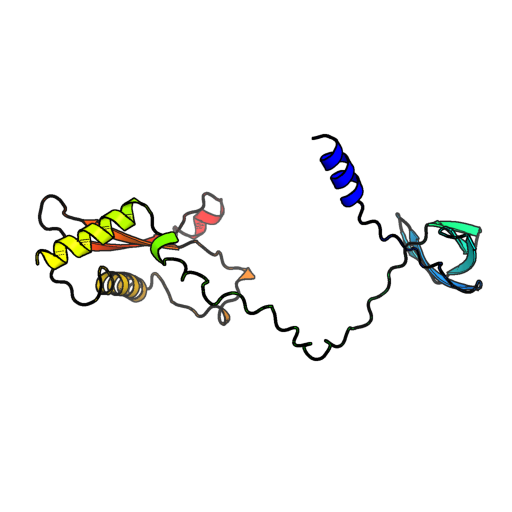C C . VAL A 1 99 ? 8.335 -4.208 8.311 1.00 58.88 99 VAL A C 1
ATOM 770 O O . VAL A 1 99 ? 9.066 -3.229 8.448 1.00 58.88 99 VAL A O 1
ATOM 773 N N . TYR A 1 100 ? 7.344 -4.241 7.418 1.00 68.94 100 TYR A N 1
ATOM 774 C CA . TYR A 1 100 ? 7.101 -3.171 6.443 1.00 68.94 100 TYR A CA 1
ATOM 775 C C . TYR A 1 100 ? 6.073 -2.122 6.891 1.00 68.94 100 TYR A C 1
ATOM 777 O O . TYR A 1 100 ? 5.933 -1.103 6.222 1.00 68.94 100 TYR A O 1
ATOM 785 N N . LEU A 1 101 ? 5.387 -2.333 8.020 1.00 79.62 101 LEU A N 1
ATOM 786 C CA . LEU A 1 101 ? 4.370 -1.405 8.517 1.00 79.62 101 LEU A CA 1
ATOM 787 C C . LEU A 1 101 ? 4.997 -0.224 9.265 1.00 79.62 101 LEU A C 1
ATOM 789 O O . LEU A 1 101 ? 5.913 -0.386 10.085 1.00 79.62 101 LEU A O 1
ATOM 793 N N . SER A 1 102 ? 4.455 0.973 9.031 1.00 84.88 102 SER A N 1
ATOM 794 C CA . SER A 1 102 ? 4.806 2.164 9.805 1.00 84.88 102 SER A CA 1
ATOM 795 C C . SER A 1 102 ? 4.462 1.977 11.286 1.00 84.88 102 SER A C 1
ATOM 797 O O . SER A 1 102 ? 3.489 1.309 11.631 1.00 84.88 102 SER A O 1
ATOM 799 N N . LYS A 1 103 ? 5.203 2.641 12.187 1.00 89.31 103 LYS A N 1
ATOM 800 C CA . LYS A 1 103 ? 4.882 2.675 13.631 1.00 89.31 103 LYS A CA 1
ATOM 801 C C . LYS A 1 103 ? 3.422 3.066 13.887 1.00 89.31 103 LYS A C 1
ATOM 803 O O . LYS A 1 103 ? 2.801 2.536 14.800 1.00 89.31 103 LYS A O 1
ATOM 808 N N . LYS A 1 104 ? 2.884 3.981 13.072 1.00 89.94 104 LYS A N 1
ATOM 809 C CA . LYS A 1 104 ? 1.489 4.421 13.166 1.00 89.94 104 LYS A CA 1
ATOM 810 C C . LYS A 1 104 ? 0.520 3.286 12.823 1.00 89.94 104 LYS A C 1
ATOM 812 O O . LYS A 1 104 ? -0.387 3.019 13.596 1.00 89.94 104 LYS A O 1
ATOM 817 N N . GLU A 1 105 ? 0.746 2.605 11.703 1.00 90.06 105 GLU A N 1
ATOM 818 C CA . GLU A 1 105 ? -0.131 1.531 11.219 1.00 90.06 105 GLU A CA 1
ATOM 819 C C . GLU A 1 105 ? -0.128 0.327 12.158 1.00 90.06 105 GLU A C 1
ATOM 821 O O . GLU A 1 105 ? -1.167 -0.289 12.371 1.00 90.06 105 GLU A O 1
ATOM 826 N N . LYS A 1 106 ? 1.012 0.041 12.800 1.00 91.12 106 LYS A N 1
ATOM 827 C CA . LYS A 1 106 ? 1.079 -0.943 13.890 1.00 91.12 106 LYS A CA 1
ATOM 828 C C . LYS A 1 106 ? 0.159 -0.571 15.048 1.00 91.12 106 LYS A C 1
ATOM 830 O O . LYS A 1 106 ? -0.607 -1.408 15.509 1.00 91.12 106 LYS A O 1
ATOM 835 N N . GLY A 1 107 ? 0.207 0.691 15.477 1.00 92.88 107 GLY A N 1
ATOM 836 C CA . GLY A 1 107 ? -0.671 1.193 16.533 1.00 92.88 107 GLY A CA 1
ATOM 837 C C . GLY A 1 107 ? -2.150 1.138 16.145 1.00 92.88 107 GLY A C 1
ATOM 838 O O . GLY A 1 107 ? -2.984 0.770 16.967 1.00 92.88 107 GLY A O 1
ATOM 839 N N . ASP A 1 108 ? -2.484 1.452 14.892 1.00 93.38 108 ASP A N 1
ATOM 840 C CA . ASP A 1 108 ? -3.861 1.353 14.398 1.00 93.38 108 ASP A CA 1
ATOM 841 C C . ASP A 1 108 ? -4.333 -0.113 14.282 1.00 93.38 108 ASP A C 1
ATOM 843 O O . ASP A 1 108 ? -5.491 -0.399 14.581 1.00 93.38 108 ASP A O 1
ATOM 847 N N . LEU A 1 109 ? -3.447 -1.059 13.949 1.00 92.25 109 LEU A N 1
ATOM 848 C CA . LEU A 1 109 ? -3.749 -2.496 13.960 1.00 92.25 109 LEU A CA 1
ATOM 849 C C . LEU A 1 109 ? -4.020 -3.028 15.372 1.00 92.25 109 LEU A C 1
ATOM 851 O O . LEU A 1 109 ? -5.003 -3.738 15.594 1.00 92.25 109 LEU A O 1
ATOM 855 N N . GLU A 1 110 ? -3.178 -2.672 16.341 1.00 93.31 110 GLU A N 1
ATOM 856 C CA . GLU A 1 110 ? -3.388 -3.035 17.747 1.00 93.31 110 GLU A CA 1
ATOM 857 C C . GLU A 1 110 ? -4.688 -2.432 18.296 1.00 93.31 110 GLU A C 1
ATOM 859 O O . GLU A 1 110 ? -5.441 -3.106 19.009 1.00 93.31 110 GLU A O 1
ATOM 864 N N . LEU A 1 111 ? -4.989 -1.186 17.916 1.00 93.50 111 LEU A N 1
ATOM 865 C CA . LEU A 1 111 ? -6.240 -0.526 18.270 1.00 93.50 111 LEU A CA 1
ATOM 866 C C . LEU A 1 111 ? -7.449 -1.254 17.663 1.00 93.50 111 LEU A C 1
ATOM 868 O O . LEU A 1 111 ? -8.448 -1.422 18.358 1.00 93.50 111 LEU A O 1
ATOM 872 N N . ALA A 1 112 ? -7.352 -1.749 16.424 1.00 92.88 112 ALA A N 1
ATOM 873 C CA . ALA A 1 112 ? -8.437 -2.486 15.762 1.00 92.88 112 ALA A CA 1
ATOM 874 C C . ALA A 1 112 ? -8.766 -3.763 16.529 1.00 92.88 112 ALA A C 1
ATOM 876 O O . ALA A 1 112 ? -9.919 -4.027 16.867 1.00 92.88 112 ALA A O 1
ATOM 877 N N . LEU A 1 113 ? -7.729 -4.523 16.883 1.00 93.56 113 LEU A N 1
ATOM 878 C CA . LEU A 1 113 ? -7.865 -5.744 17.672 1.00 93.56 113 LEU A CA 1
ATOM 879 C C . LEU A 1 113 ? -8.484 -5.475 19.046 1.00 93.56 113 LEU A C 1
ATOM 881 O O . LEU A 1 113 ? -9.263 -6.285 19.548 1.00 93.56 113 LEU A O 1
ATOM 885 N N . LYS A 1 114 ? -8.147 -4.349 19.681 1.00 93.94 114 LYS A N 1
ATOM 886 C CA . LYS A 1 114 ? -8.761 -3.946 20.949 1.00 93.94 114 LYS A CA 1
ATOM 887 C C . LYS A 1 114 ? -10.245 -3.603 20.774 1.00 93.94 114 LYS A C 1
ATOM 889 O O . LYS A 1 114 ? -11.067 -4.182 21.475 1.00 93.94 114 LYS A O 1
ATOM 894 N N . LEU A 1 115 ? -10.586 -2.759 19.803 1.00 93.06 115 LEU A N 1
ATOM 895 C CA . LEU A 1 115 ? -11.966 -2.330 19.550 1.00 93.06 115 LEU A CA 1
ATOM 896 C C . LEU A 1 115 ? -12.883 -3.481 19.122 1.00 93.06 115 LEU A C 1
ATOM 898 O O . LEU A 1 115 ? -14.046 -3.513 19.517 1.00 93.06 115 LEU A O 1
ATOM 902 N N . ARG A 1 116 ? -12.364 -4.453 18.365 1.00 91.81 116 ARG A N 1
ATOM 903 C CA . ARG A 1 116 ? -13.108 -5.672 18.018 1.00 91.81 116 ARG A CA 1
ATOM 904 C C . ARG A 1 116 ? -13.336 -6.581 19.226 1.00 91.81 116 ARG A C 1
ATOM 906 O O . ARG A 1 116 ? -14.426 -7.121 19.367 1.00 91.81 116 ARG A O 1
ATOM 913 N N . ARG A 1 117 ? -12.353 -6.718 20.130 1.00 91.88 117 ARG A N 1
ATOM 914 C CA . ARG A 1 117 ? -12.541 -7.448 21.403 1.00 91.88 117 ARG A CA 1
ATOM 915 C C . ARG A 1 117 ? -13.587 -6.792 22.299 1.00 91.88 117 ARG A C 1
ATOM 917 O O . ARG A 1 117 ? -14.308 -7.494 22.994 1.00 91.88 117 ARG A O 1
ATOM 924 N N . GLU A 1 118 ? -13.656 -5.466 22.276 1.00 91.88 118 GLU A N 1
ATOM 925 C CA . GLU A 1 118 ? -14.654 -4.680 23.008 1.00 91.88 118 GLU A CA 1
ATOM 926 C C . GLU A 1 118 ? -16.037 -4.687 22.331 1.00 91.88 118 GLU A C 1
ATOM 928 O O . GLU A 1 118 ? -17.009 -4.263 22.944 1.00 91.88 118 GLU A O 1
ATOM 933 N N . GLY A 1 119 ? -16.149 -5.173 21.088 1.00 89.50 119 GLY A N 1
ATOM 934 C CA . GLY A 1 119 ? -17.405 -5.197 20.331 1.00 89.50 119 GLY A CA 1
ATOM 935 C C . GLY A 1 119 ? -17.808 -3.851 19.717 1.00 89.50 119 GLY A C 1
ATOM 936 O O . GLY A 1 119 ? -18.908 -3.730 19.188 1.00 89.50 119 GLY A O 1
ATOM 937 N N . ASN A 1 120 ? -16.923 -2.850 19.742 1.00 88.44 120 ASN A N 1
ATOM 938 C CA . ASN A 1 120 ? -17.175 -1.521 19.171 1.00 88.44 120 ASN A CA 1
ATOM 939 C C . ASN A 1 120 ? -17.126 -1.519 17.636 1.00 88.44 120 ASN A C 1
ATOM 941 O O . ASN A 1 120 ? -17.745 -0.677 16.992 1.00 88.44 120 ASN A O 1
ATOM 945 N N . ILE A 1 121 ? -16.378 -2.459 17.050 1.00 88.25 121 ILE A N 1
ATOM 946 C CA . ILE A 1 121 ? -16.304 -2.675 15.604 1.00 88.25 121 ILE A CA 1
ATOM 947 C C . ILE A 1 121 ? -16.757 -4.104 15.323 1.00 88.25 121 ILE A C 1
ATOM 949 O O . ILE A 1 121 ? -16.110 -5.061 15.751 1.00 88.25 121 ILE A O 1
ATOM 953 N N . VAL A 1 122 ? -17.854 -4.237 14.581 1.00 87.88 122 VAL A N 1
ATOM 954 C CA . VAL A 1 122 ? -18.411 -5.520 14.141 1.00 87.88 122 VAL A CA 1
ATOM 955 C C . VAL A 1 122 ? -18.122 -5.666 12.652 1.00 87.88 122 VAL A C 1
ATOM 957 O O . VAL A 1 122 ? -18.953 -5.358 11.804 1.00 87.88 122 VAL A O 1
ATOM 960 N N . THR A 1 123 ? -16.900 -6.082 12.333 1.00 84.50 123 THR A N 1
ATOM 961 C CA . THR A 1 123 ? -16.483 -6.369 10.956 1.00 84.50 123 THR A CA 1
ATOM 962 C C . THR A 1 123 ? -16.068 -7.830 10.877 1.00 84.50 123 THR A C 1
ATOM 964 O O . THR A 1 123 ? -15.285 -8.302 11.704 1.00 84.50 123 THR A O 1
ATOM 967 N N . GLU A 1 124 ? -16.592 -8.550 9.890 1.00 84.25 124 GLU A N 1
ATOM 968 C CA . GLU A 1 124 ? -16.259 -9.956 9.658 1.00 84.25 124 GLU A CA 1
ATOM 969 C C . GLU A 1 124 ? -14.826 -10.116 9.111 1.00 84.25 124 GLU A C 1
ATOM 971 O O . GLU A 1 124 ? -14.249 -9.194 8.530 1.00 84.25 124 GLU A O 1
ATOM 976 N N . GLY A 1 125 ? -14.228 -11.292 9.311 1.00 87.12 125 GLY A N 1
ATOM 977 C CA . GLY A 1 125 ? -12.859 -11.586 8.862 1.00 87.12 125 GLY A CA 1
ATOM 978 C C . GLY A 1 125 ? -11.776 -10.959 9.741 1.00 87.12 125 GLY A C 1
ATOM 979 O O . GLY A 1 125 ? -12.037 -10.582 10.887 1.00 87.12 125 GLY A O 1
ATOM 980 N N . ALA A 1 126 ? -10.542 -10.862 9.242 1.00 88.00 126 ALA A N 1
ATOM 981 C CA . ALA A 1 126 ? -9.463 -10.227 9.998 1.00 88.00 126 ALA A CA 1
ATOM 982 C C . ALA A 1 126 ? -9.554 -8.683 9.945 1.00 88.00 126 ALA A C 1
ATOM 984 O O . ALA A 1 126 ? -10.292 -8.120 9.125 1.00 88.00 126 ALA A O 1
ATOM 985 N N . PRO A 1 127 ? -8.831 -7.965 10.830 1.00 89.06 127 PRO A N 1
ATOM 986 C CA . PRO A 1 127 ? -8.761 -6.505 10.799 1.00 89.06 127 PRO A CA 1
ATOM 987 C C . PRO A 1 127 ? -8.422 -5.979 9.401 1.00 89.06 127 PRO A C 1
ATOM 989 O O . PRO A 1 127 ? -7.436 -6.410 8.806 1.00 89.06 127 PRO A O 1
ATOM 992 N N . PHE A 1 128 ? -9.220 -5.033 8.897 1.00 90.44 128 PHE A N 1
ATOM 993 C CA . PHE A 1 128 ? -9.059 -4.366 7.597 1.00 90.44 128 PHE A CA 1
ATOM 994 C C . PHE A 1 128 ? -9.213 -5.225 6.328 1.00 90.44 128 PHE A C 1
ATOM 996 O O . PHE A 1 128 ? -9.169 -4.655 5.240 1.00 90.44 128 PHE A O 1
ATOM 1003 N N . GLU A 1 129 ? -9.420 -6.544 6.396 1.00 90.31 129 GLU A N 1
ATOM 1004 C CA . GLU A 1 129 ? -9.451 -7.402 5.194 1.00 90.31 129 GLU A CA 1
ATOM 1005 C C . GLU A 1 129 ? -10.585 -7.039 4.231 1.00 90.31 129 GLU A C 1
ATOM 1007 O O . GLU A 1 129 ? -10.332 -6.722 3.069 1.00 90.31 129 GLU A O 1
ATOM 1012 N N . LEU A 1 130 ? -11.829 -7.018 4.718 1.00 89.19 130 LEU A N 1
ATOM 1013 C CA . LEU A 1 130 ? -12.994 -6.703 3.884 1.00 89.19 130 LEU A CA 1
ATOM 1014 C C . LEU A 1 130 ? -12.910 -5.305 3.274 1.00 89.19 130 LEU A C 1
ATOM 1016 O O . LEU A 1 130 ? -13.274 -5.097 2.121 1.00 89.19 130 LEU A O 1
ATOM 1020 N N . LEU A 1 131 ? -12.389 -4.347 4.035 1.00 90.88 131 LEU A N 1
ATOM 1021 C CA . LEU A 1 131 ? -12.248 -2.968 3.582 1.00 90.88 131 LEU A CA 1
ATOM 1022 C C . LEU A 1 131 ? -11.115 -2.807 2.572 1.00 90.88 131 LEU A C 1
ATOM 1024 O O . LEU A 1 131 ? -11.232 -2.011 1.646 1.00 90.88 131 LEU A O 1
ATOM 1028 N N . SER A 1 132 ? -10.042 -3.583 2.721 1.00 91.69 132 SER A N 1
ATOM 1029 C CA . SER A 1 132 ? -8.949 -3.641 1.751 1.00 91.69 132 SER A CA 1
ATOM 1030 C C . SER A 1 132 ? -9.445 -4.159 0.405 1.00 91.69 132 SER A C 1
ATOM 1032 O O . SER A 1 132 ? -9.130 -3.579 -0.633 1.00 91.69 132 SER A O 1
ATOM 1034 N N . VAL A 1 133 ? -10.250 -5.224 0.428 1.00 91.94 133 VAL A N 1
ATOM 1035 C CA . VAL A 1 133 ? -10.871 -5.787 -0.776 1.00 91.94 133 VAL A CA 1
ATOM 1036 C C . VAL A 1 133 ? -11.843 -4.782 -1.391 1.00 91.94 133 VAL A C 1
ATOM 1038 O O . VAL A 1 133 ? -11.710 -4.467 -2.568 1.00 91.94 133 VAL A O 1
ATOM 1041 N N . ALA A 1 134 ? -12.735 -4.193 -0.590 1.00 92.25 134 ALA A N 1
ATOM 1042 C CA . ALA A 1 134 ? -13.709 -3.213 -1.069 1.00 92.25 134 ALA A CA 1
ATOM 1043 C C . ALA A 1 134 ? -13.059 -1.969 -1.704 1.00 92.25 134 ALA A C 1
ATOM 1045 O O . ALA A 1 134 ? -13.552 -1.466 -2.712 1.00 92.25 134 ALA A O 1
ATOM 1046 N N . GLU A 1 135 ? -11.943 -1.481 -1.153 1.00 92.62 135 GLU A N 1
ATOM 1047 C CA . GLU A 1 135 ? -11.180 -0.366 -1.729 1.00 92.62 135 GLU A CA 1
ATOM 1048 C C . GLU A 1 135 ? -10.605 -0.737 -3.107 1.00 92.62 135 GLU A C 1
ATOM 1050 O O . GLU A 1 135 ? -10.753 0.016 -4.071 1.00 92.62 135 GLU A O 1
ATOM 1055 N N . ILE A 1 136 ? -9.975 -1.911 -3.227 1.00 91.75 136 ILE A N 1
ATOM 1056 C CA . ILE A 1 136 ? -9.407 -2.387 -4.497 1.00 91.75 136 ILE A CA 1
ATOM 1057 C C . ILE A 1 136 ? -10.521 -2.625 -5.526 1.00 91.75 136 ILE A C 1
ATOM 1059 O O . ILE A 1 136 ? -10.402 -2.181 -6.670 1.00 91.75 136 ILE A O 1
ATOM 1063 N N . ASP A 1 137 ? -11.616 -3.263 -5.122 1.00 93.38 137 ASP A N 1
ATOM 1064 C CA . ASP A 1 137 ? -12.757 -3.545 -5.992 1.00 93.38 137 ASP A CA 1
ATOM 1065 C C . ASP A 1 137 ? -13.438 -2.258 -6.461 1.00 93.38 137 ASP A C 1
ATOM 1067 O O . ASP A 1 137 ? -13.755 -2.130 -7.644 1.00 93.38 137 ASP A O 1
ATOM 1071 N N . GLY A 1 138 ? -13.587 -1.259 -5.586 1.00 93.19 138 GLY A N 1
ATOM 1072 C CA . GLY A 1 138 ? -14.101 0.060 -5.957 1.00 93.19 138 GLY A CA 1
ATOM 1073 C C . GLY A 1 138 ? -13.223 0.754 -7.002 1.00 93.19 138 GLY A C 1
ATOM 1074 O O . GLY A 1 138 ? -13.727 1.325 -7.971 1.00 93.19 138 GLY A O 1
ATOM 1075 N N . LEU A 1 139 ? -11.899 0.656 -6.862 1.00 91.94 139 LEU A N 1
ATOM 1076 C CA . LEU A 1 139 ? -10.944 1.192 -7.835 1.00 91.94 139 LEU A CA 1
ATOM 1077 C C . LEU A 1 139 ? -10.990 0.464 -9.190 1.00 91.94 139 LEU A C 1
ATOM 1079 O O . LEU A 1 139 ? -10.813 1.099 -10.235 1.00 91.94 139 LEU A O 1
ATOM 1083 N N . ILE A 1 140 ? -11.245 -0.845 -9.191 1.00 92.44 140 ILE A N 1
ATOM 1084 C CA . ILE A 1 140 ? -11.428 -1.641 -10.413 1.00 92.44 140 ILE A CA 1
ATOM 1085 C C . ILE A 1 140 ? -12.774 -1.315 -11.072 1.00 92.44 140 ILE A C 1
ATOM 1087 O O . ILE A 1 140 ? -12.830 -1.109 -12.287 1.00 92.44 140 ILE A O 1
ATOM 1091 N N . ALA A 1 141 ? -13.847 -1.216 -10.284 1.00 93.81 141 ALA A N 1
ATOM 1092 C CA . ALA A 1 141 ? -15.194 -0.897 -10.753 1.00 93.81 141 ALA A CA 1
ATOM 1093 C C . ALA A 1 141 ? -15.250 0.487 -11.415 1.00 93.81 141 ALA A C 1
ATOM 1095 O O . ALA A 1 141 ? -15.804 0.634 -12.506 1.00 93.81 141 ALA A O 1
ATOM 1096 N N . ASN A 1 142 ? -14.570 1.471 -10.821 1.00 92.12 142 ASN A N 1
ATOM 1097 C CA . ASN A 1 142 ? -14.418 2.817 -11.379 1.00 92.12 142 ASN A CA 1
ATOM 1098 C C . ASN A 1 142 ? -13.477 2.872 -12.598 1.00 92.12 142 ASN A C 1
ATOM 1100 O O . ASN A 1 142 ? -13.249 3.944 -13.154 1.00 92.12 142 ASN A O 1
ATOM 1104 N N . ARG A 1 143 ? -12.929 1.724 -13.030 1.00 87.94 143 ARG A N 1
ATOM 1105 C CA . ARG A 1 143 ? -11.947 1.583 -14.118 1.00 87.94 143 ARG A CA 1
ATOM 1106 C C . ARG A 1 143 ? -10.674 2.410 -13.917 1.00 87.94 143 ARG A C 1
ATOM 1108 O O . ARG A 1 143 ? -9.936 2.626 -14.876 1.00 87.94 143 ARG A O 1
ATOM 1115 N N . THR A 1 144 ? -10.388 2.813 -12.681 1.00 85.56 144 THR A N 1
ATOM 1116 C CA . THR A 1 144 ? -9.175 3.551 -12.316 1.00 85.56 144 THR A CA 1
ATOM 1117 C C . THR A 1 144 ? -7.943 2.653 -12.411 1.00 85.56 144 THR A C 1
ATOM 1119 O O . THR A 1 144 ? -6.879 3.106 -12.825 1.00 85.56 144 THR A O 1
ATOM 1122 N N . PHE A 1 145 ? -8.082 1.363 -12.082 1.00 82.19 145 PHE A N 1
ATOM 1123 C CA . PHE A 1 145 ? -7.007 0.377 -12.204 1.00 82.19 145 PHE A CA 1
ATOM 1124 C C . PHE A 1 145 ? -7.479 -0.920 -12.857 1.00 82.19 145 PHE A C 1
ATOM 1126 O O . PHE A 1 145 ? -8.654 -1.284 -12.821 1.00 82.19 145 PHE A O 1
ATOM 1133 N N . LYS A 1 146 ? -6.525 -1.644 -13.444 1.00 85.62 146 LYS A N 1
ATOM 1134 C CA . LYS A 1 146 ? -6.697 -3.016 -13.923 1.00 85.62 146 LYS A CA 1
ATOM 1135 C C . LYS A 1 146 ? -5.577 -3.862 -13.346 1.00 85.62 146 LYS A C 1
ATOM 1137 O O . LYS A 1 146 ? -4.409 -3.490 -13.448 1.00 85.62 146 LYS A O 1
ATOM 1142 N N . ILE A 1 147 ? -5.929 -5.000 -12.765 1.00 86.06 147 ILE A N 1
ATOM 1143 C CA . ILE A 1 147 ? -4.941 -5.990 -12.349 1.00 86.06 147 ILE A CA 1
ATOM 1144 C C . ILE A 1 147 ? -4.477 -6.711 -13.614 1.00 86.06 147 ILE A C 1
ATOM 1146 O O . ILE A 1 147 ? -5.279 -7.322 -14.317 1.00 86.06 147 ILE A O 1
ATOM 1150 N N . VAL A 1 148 ? -3.186 -6.611 -13.924 1.00 87.00 148 VAL A N 1
ATOM 1151 C CA . VAL A 1 148 ? -2.579 -7.269 -15.085 1.00 87.00 148 VAL A CA 1
ATOM 1152 C C . VAL A 1 148 ? -1.441 -8.162 -14.614 1.00 87.00 148 VAL A C 1
ATOM 1154 O O . VAL A 1 148 ? -0.657 -7.781 -13.745 1.00 87.00 148 VAL A O 1
ATOM 1157 N N . HIS A 1 149 ? -1.344 -9.358 -15.193 1.00 85.56 149 HIS A N 1
ATOM 1158 C CA . HIS A 1 149 ? -0.226 -10.252 -14.922 1.00 85.56 149 HIS A CA 1
ATOM 1159 C C . HIS A 1 149 ? 1.075 -9.668 -15.476 1.00 85.56 149 HIS A C 1
ATOM 1161 O O . HIS A 1 149 ? 1.105 -9.160 -16.597 1.00 85.56 149 HIS A O 1
ATOM 1167 N N . ARG A 1 150 ? 2.164 -9.786 -14.713 1.00 79.31 150 ARG A N 1
ATOM 1168 C CA . ARG A 1 150 ? 3.468 -9.206 -15.063 1.00 79.31 150 ARG A CA 1
ATOM 1169 C C . ARG A 1 150 ? 3.974 -9.652 -16.436 1.00 79.31 150 ARG A C 1
ATOM 1171 O O . ARG A 1 150 ? 4.542 -8.845 -17.159 1.00 79.31 150 ARG A O 1
ATOM 1178 N N . ASP A 1 151 ? 3.734 -10.908 -16.797 1.00 83.69 151 ASP A N 1
ATOM 1179 C CA . ASP A 1 151 ? 4.212 -11.485 -18.061 1.00 83.69 151 ASP A CA 1
ATOM 1180 C C . ASP A 1 151 ? 3.446 -10.968 -19.288 1.00 83.69 151 ASP A C 1
ATOM 1182 O O . ASP A 1 151 ? 3.958 -11.019 -20.403 1.00 83.69 151 ASP A O 1
ATOM 1186 N N . ASN A 1 152 ? 2.246 -10.414 -19.088 1.00 82.88 152 ASN A N 1
ATOM 1187 C CA . ASN A 1 152 ? 1.405 -9.882 -20.163 1.00 82.88 152 ASN A CA 1
ATOM 1188 C C . ASN A 1 152 ? 1.731 -8.417 -20.498 1.00 82.88 152 ASN A C 1
ATOM 1190 O O . ASN A 1 152 ? 1.016 -7.785 -21.273 1.00 82.88 152 ASN A O 1
ATOM 1194 N N . VAL A 1 153 ? 2.774 -7.851 -19.884 1.00 79.00 153 VAL A N 1
ATOM 1195 C CA . VAL A 1 153 ? 3.057 -6.419 -19.918 1.00 79.00 153 VAL A CA 1
ATOM 1196 C C . VAL A 1 153 ? 4.505 -6.172 -20.319 1.00 79.00 153 VAL A C 1
ATOM 1198 O O . VAL A 1 153 ? 5.443 -6.594 -19.642 1.00 79.00 153 VAL A O 1
ATOM 1201 N N . ASN A 1 154 ? 4.706 -5.423 -21.404 1.00 80.62 154 ASN A N 1
ATOM 1202 C CA . ASN A 1 154 ? 6.039 -4.969 -21.779 1.00 80.62 154 ASN A CA 1
ATOM 1203 C C . ASN A 1 154 ? 6.472 -3.815 -20.859 1.00 80.62 154 ASN A C 1
ATOM 1205 O O . ASN A 1 154 ? 6.044 -2.675 -21.013 1.00 80.62 154 ASN A O 1
ATOM 1209 N N . LEU A 1 155 ? 7.333 -4.123 -19.888 1.00 76.38 155 LEU A N 1
ATOM 1210 C CA . LEU A 1 155 ? 7.807 -3.174 -18.874 1.00 76.38 155 LEU A CA 1
ATOM 1211 C C . LEU A 1 155 ? 8.748 -2.086 -19.418 1.00 76.38 155 LEU A C 1
ATOM 1213 O O . LEU A 1 155 ? 9.098 -1.180 -18.667 1.00 76.38 155 LEU A O 1
ATOM 1217 N N . ARG A 1 156 ? 9.195 -2.168 -20.680 1.00 73.31 156 ARG A N 1
ATOM 1218 C CA . ARG A 1 156 ? 10.191 -1.229 -21.229 1.00 73.31 156 ARG A CA 1
ATOM 1219 C C . ARG A 1 156 ? 9.684 0.212 -21.301 1.00 73.31 156 ARG A C 1
ATOM 1221 O O . ARG A 1 156 ? 10.462 1.123 -21.036 1.00 73.31 156 ARG A O 1
ATOM 1228 N N . ASP A 1 157 ? 8.394 0.394 -21.568 1.00 72.81 157 ASP A N 1
ATOM 1229 C CA . ASP A 1 157 ? 7.782 1.717 -21.754 1.00 72.81 157 ASP A CA 1
ATOM 1230 C C . ASP A 1 157 ? 6.858 2.122 -20.597 1.00 72.81 157 ASP A C 1
ATOM 1232 O O . ASP A 1 157 ? 6.239 3.185 -20.621 1.00 72.81 157 ASP A O 1
ATOM 1236 N N . LEU A 1 158 ? 6.769 1.288 -19.558 1.00 79.06 158 LEU A N 1
ATOM 1237 C CA . LEU A 1 158 ? 5.883 1.515 -18.426 1.00 79.06 158 LEU A CA 1
ATOM 1238 C C . LEU A 1 158 ? 6.645 1.982 -17.202 1.00 79.06 158 LEU A C 1
ATOM 1240 O O . LEU A 1 158 ? 7.707 1.476 -16.839 1.00 79.06 158 LEU A O 1
ATOM 1244 N N . ARG A 1 159 ? 6.044 2.950 -16.521 1.00 78.88 159 ARG A N 1
ATOM 1245 C CA . ARG A 1 159 ? 6.566 3.459 -15.268 1.00 78.88 159 ARG A CA 1
ATOM 1246 C C . ARG A 1 159 ? 6.008 2.653 -14.105 1.00 78.88 159 ARG A C 1
ATOM 1248 O O . ARG A 1 159 ? 4.800 2.579 -13.913 1.00 78.88 159 ARG A O 1
ATOM 1255 N N . ILE A 1 160 ? 6.908 2.094 -13.307 1.00 83.00 160 ILE A N 1
ATOM 1256 C CA . ILE A 1 160 ? 6.554 1.391 -12.077 1.00 83.00 160 ILE A CA 1
ATOM 1257 C C . ILE A 1 160 ? 6.488 2.419 -10.948 1.00 83.00 160 ILE A C 1
ATOM 1259 O O . ILE A 1 160 ? 7.454 3.146 -10.707 1.00 83.00 160 ILE A O 1
ATOM 1263 N N . PHE A 1 161 ? 5.351 2.470 -10.259 1.00 83.12 161 PHE A N 1
ATOM 1264 C CA . PHE A 1 161 ? 5.193 3.245 -9.034 1.00 83.12 161 PHE A CA 1
ATOM 1265 C C . PHE A 1 161 ? 5.182 2.311 -7.838 1.00 83.12 161 PHE A C 1
ATOM 1267 O O . PHE A 1 161 ? 4.551 1.253 -7.868 1.00 83.12 161 PHE A O 1
ATOM 1274 N N . ASN A 1 162 ? 5.834 2.736 -6.760 1.00 85.88 162 ASN A N 1
ATOM 1275 C CA . ASN A 1 162 ? 5.611 2.099 -5.477 1.00 85.88 162 ASN A CA 1
ATOM 1276 C C . ASN A 1 162 ? 4.182 2.401 -5.035 1.00 85.88 162 ASN A C 1
ATOM 1278 O O . ASN A 1 162 ? 3.722 3.543 -5.106 1.00 85.88 162 ASN A O 1
ATOM 1282 N N . SER A 1 163 ? 3.492 1.369 -4.576 1.00 87.81 163 SER A N 1
ATOM 1283 C CA . SER A 1 163 ? 2.177 1.487 -3.970 1.00 87.81 163 SER A CA 1
ATOM 1284 C C . SER A 1 163 ? 2.200 0.839 -2.597 1.00 87.81 163 SER A C 1
ATOM 1286 O O . SER A 1 163 ? 2.991 -0.069 -2.331 1.00 87.81 163 SER A O 1
ATOM 1288 N N . HIS A 1 164 ? 1.365 1.358 -1.710 1.00 88.19 164 HIS A N 1
ATOM 1289 C CA . HIS A 1 164 ? 1.218 0.870 -0.355 1.00 88.19 164 HIS A CA 1
ATOM 1290 C C . HIS A 1 164 ? -0.248 0.969 0.046 1.00 88.19 164 HIS A C 1
ATOM 1292 O O . HIS A 1 164 ? -0.863 2.025 -0.109 1.00 88.19 164 HIS A O 1
ATOM 1298 N N . LEU A 1 165 ? -0.810 -0.123 0.556 1.00 90.62 165 LEU A N 1
ATOM 1299 C CA . LEU A 1 165 ? -2.142 -0.103 1.138 1.00 90.62 165 LEU A CA 1
ATOM 1300 C C . LEU A 1 165 ? -2.016 0.329 2.598 1.00 90.62 165 LEU A C 1
ATOM 1302 O O . LEU A 1 165 ? -1.396 -0.366 3.396 1.00 90.62 165 LEU A O 1
ATOM 1306 N N . VAL A 1 166 ? -2.564 1.496 2.923 1.00 92.75 166 VAL A N 1
ATOM 1307 C CA . VAL A 1 166 ? -2.490 2.080 4.263 1.00 92.75 166 VAL A CA 1
ATOM 1308 C C . VAL A 1 166 ? -3.764 1.767 5.030 1.00 92.75 166 VAL A C 1
ATOM 1310 O O . VAL A 1 166 ? -4.858 2.122 4.584 1.00 92.75 166 VAL A O 1
ATOM 1313 N N . ASN A 1 167 ? -3.602 1.164 6.205 1.00 92.75 167 ASN A N 1
ATOM 1314 C CA . ASN A 1 167 ? -4.696 0.831 7.115 1.00 92.75 167 ASN A CA 1
ATOM 1315 C C . ASN A 1 167 ? -4.695 1.783 8.312 1.00 92.75 167 ASN A C 1
ATOM 1317 O O . ASN A 1 167 ? -3.667 2.003 8.952 1.00 92.75 167 ASN A O 1
ATOM 1321 N N . GLU A 1 168 ? -5.853 2.363 8.615 1.00 93.81 168 GLU A N 1
ATOM 1322 C CA . GLU A 1 168 ? -6.005 3.348 9.682 1.00 93.81 168 GLU A CA 1
ATOM 1323 C C . GLU A 1 168 ? -7.379 3.227 10.344 1.00 93.81 168 GLU A C 1
ATOM 1325 O O . GLU A 1 168 ? -8.387 2.985 9.679 1.00 93.81 168 GLU A O 1
ATOM 1330 N N . ILE A 1 169 ? -7.437 3.480 11.653 1.00 93.38 169 ILE A N 1
ATOM 1331 C CA . ILE A 1 169 ? -8.708 3.670 12.356 1.00 93.38 169 ILE A CA 1
ATOM 1332 C C . ILE A 1 169 ? -9.082 5.142 12.358 1.00 93.38 169 ILE A C 1
ATOM 1334 O O . ILE A 1 169 ? -8.325 6.008 12.813 1.00 93.38 169 ILE A O 1
ATOM 1338 N N . LYS A 1 170 ? -10.283 5.423 11.868 1.00 93.94 170 LYS A N 1
ATOM 1339 C CA . LYS A 1 170 ? -10.901 6.748 11.882 1.00 93.94 170 LYS A CA 1
ATOM 1340 C C . LYS A 1 170 ? -11.962 6.830 12.973 1.00 93.94 170 LYS A C 1
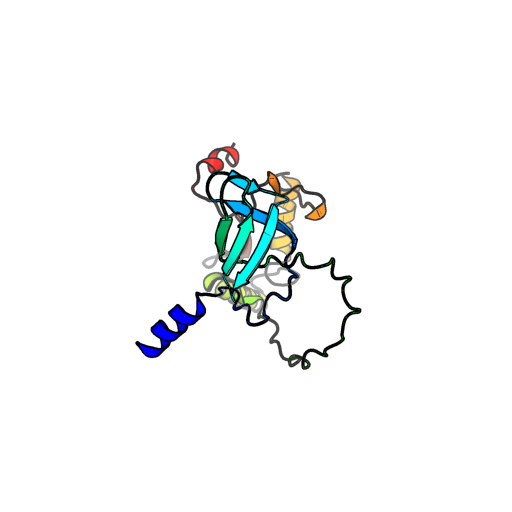ATOM 1342 O O . LYS A 1 170 ? -12.317 5.821 13.560 1.00 93.94 170 LYS A O 1
ATOM 1347 N N . GLY A 1 171 ? -12.416 8.048 13.275 1.00 90.62 171 GLY A N 1
ATOM 1348 C CA . GLY A 1 171 ? -13.495 8.264 14.247 1.00 90.62 171 GLY A CA 1
ATOM 1349 C C . GLY A 1 171 ? -13.108 8.004 15.706 1.00 90.62 171 GLY A C 1
ATOM 1350 O O . GLY A 1 171 ? -13.967 7.672 16.506 1.00 90.62 171 GLY A O 1
ATOM 1351 N N . LYS A 1 172 ? -11.828 8.163 16.079 1.00 87.19 172 LYS A N 1
ATOM 1352 C CA . LYS A 1 172 ? -11.319 7.829 17.428 1.00 87.19 172 LYS A CA 1
ATOM 1353 C C . LYS A 1 172 ? -12.024 8.561 18.583 1.00 87.19 172 LYS A C 1
ATOM 1355 O O . LYS A 1 172 ? -11.995 8.063 19.698 1.00 87.19 172 LYS A O 1
ATOM 1360 N N . ASN A 1 173 ? -12.627 9.719 18.314 1.00 86.44 173 ASN A N 1
ATOM 1361 C CA . ASN A 1 173 ? -13.330 10.530 19.311 1.00 86.44 173 ASN A CA 1
ATOM 1362 C C . ASN A 1 173 ? -14.853 10.289 19.321 1.00 86.44 173 ASN A C 1
ATOM 1364 O O . ASN A 1 173 ? -15.533 10.808 20.197 1.00 86.44 173 ASN A O 1
ATOM 1368 N N . GLU A 1 174 ? -15.380 9.551 18.340 1.00 88.19 174 GLU A N 1
ATOM 1369 C CA . GLU A 1 174 ? -16.813 9.308 18.144 1.00 88.19 174 GLU A CA 1
ATOM 1370 C C . GLU A 1 174 ? -17.051 7.798 17.982 1.00 88.19 174 GLU A C 1
ATOM 1372 O O . GLU A 1 174 ? -16.825 7.033 18.916 1.00 88.19 174 GLU A O 1
ATOM 1377 N N . ILE A 1 175 ? -17.475 7.361 16.791 1.00 89.38 175 ILE A N 1
ATOM 1378 C CA . ILE A 1 175 ? -17.659 5.958 16.432 1.00 89.38 175 ILE A CA 1
ATOM 1379 C C . ILE A 1 175 ? -16.427 5.521 15.638 1.00 89.38 175 ILE A C 1
ATOM 1381 O O . ILE A 1 175 ? -16.249 5.959 14.492 1.00 89.38 175 ILE A O 1
ATOM 1385 N N . PRO A 1 176 ? -15.546 4.693 16.222 1.00 92.62 176 PRO A N 1
ATOM 1386 C CA . PRO A 1 176 ? -14.348 4.278 15.531 1.00 92.62 176 PRO A CA 1
ATOM 1387 C C . PRO A 1 176 ? -14.687 3.288 14.417 1.00 92.62 176 PRO A C 1
ATOM 1389 O O . PRO A 1 176 ? -15.487 2.375 14.601 1.00 92.62 176 PRO A O 1
ATOM 1392 N N . TYR A 1 177 ? -14.042 3.443 13.264 1.00 92.50 177 TYR A N 1
ATOM 1393 C CA . TYR A 1 177 ? -14.207 2.531 12.136 1.00 92.50 177 TYR A CA 1
ATOM 1394 C C . TYR A 1 177 ? -12.882 2.280 11.423 1.00 92.50 177 TYR A C 1
ATOM 1396 O O . TYR A 1 177 ? -11.988 3.133 11.371 1.00 92.50 177 TYR A O 1
ATOM 1404 N N . GLU A 1 178 ? -12.759 1.081 10.869 1.00 93.69 178 GLU A N 1
ATOM 1405 C CA . GLU A 1 178 ? -11.612 0.682 10.068 1.00 93.69 178 GLU A CA 1
ATOM 1406 C C . GLU A 1 178 ? -11.674 1.350 8.689 1.00 93.69 178 GLU A C 1
ATOM 1408 O O . GLU A 1 178 ? -12.744 1.502 8.096 1.00 93.69 178 GLU A O 1
ATOM 1413 N N . LYS A 1 179 ? -10.522 1.766 8.159 1.00 93.12 179 LYS A N 1
ATOM 1414 C CA . LYS A 1 179 ? -10.417 2.299 6.803 1.00 93.12 179 LYS A CA 1
ATOM 1415 C C . LYS A 1 179 ? -9.107 1.869 6.158 1.00 93.12 179 LYS A C 1
ATOM 1417 O O . LYS A 1 179 ? -8.038 2.062 6.732 1.00 93.12 179 LYS A O 1
ATOM 1422 N N . SER A 1 180 ? -9.205 1.386 4.927 1.00 93.94 180 SER A N 1
ATOM 1423 C CA . SER A 1 180 ? -8.064 1.100 4.057 1.00 93.94 180 SER A CA 1
ATOM 1424 C C . SER A 1 180 ? -8.022 2.123 2.926 1.00 93.94 180 SER A C 1
ATOM 1426 O O . SER A 1 180 ? -9.067 2.603 2.487 1.00 93.94 180 SER A O 1
ATOM 1428 N N . ARG A 1 181 ? -6.822 2.527 2.500 1.00 91.19 181 ARG A N 1
ATOM 1429 C CA . ARG A 1 181 ? -6.620 3.446 1.368 1.00 91.19 181 ARG A CA 1
ATOM 1430 C C . ARG A 1 181 ? -5.410 3.019 0.560 1.00 91.19 181 ARG A C 1
ATOM 1432 O O . ARG A 1 181 ? -4.348 2.771 1.136 1.00 91.19 181 ARG A O 1
ATOM 1439 N N . LEU A 1 182 ? -5.527 3.010 -0.762 1.00 90.75 182 LEU A N 1
ATOM 1440 C CA . LEU A 1 182 ? -4.366 2.803 -1.623 1.00 90.75 182 LEU A CA 1
ATOM 1441 C C . LEU A 1 182 ? -3.577 4.109 -1.777 1.00 90.75 182 LEU A C 1
ATOM 1443 O O . LEU A 1 182 ? -4.107 5.126 -2.221 1.00 90.75 182 LEU A O 1
ATOM 1447 N N . VAL A 1 183 ? -2.292 4.080 -1.434 1.00 89.94 183 VAL A N 1
ATOM 1448 C CA . VAL A 1 183 ? -1.367 5.203 -1.614 1.00 89.94 183 VAL A CA 1
ATOM 1449 C C . VAL A 1 183 ? -0.361 4.849 -2.698 1.00 89.94 183 VAL A C 1
ATOM 1451 O O . VAL A 1 183 ? 0.256 3.788 -2.664 1.00 89.94 183 VAL A O 1
ATOM 1454 N N . ILE A 1 184 ? -0.170 5.756 -3.654 1.00 87.88 184 ILE A N 1
ATOM 1455 C CA . ILE A 1 184 ? 0.794 5.602 -4.745 1.00 87.88 184 ILE A CA 1
ATOM 1456 C C . ILE A 1 184 ? 1.855 6.685 -4.605 1.00 87.88 184 ILE A C 1
ATOM 1458 O O . ILE A 1 184 ? 1.545 7.863 -4.415 1.00 87.88 184 ILE A O 1
ATOM 1462 N N . GLN A 1 185 ? 3.121 6.288 -4.682 1.00 85.19 185 GLN A N 1
ATOM 1463 C CA . GLN A 1 185 ? 4.236 7.213 -4.575 1.00 85.19 185 GLN A CA 1
ATOM 1464 C C . GLN A 1 185 ? 4.292 8.122 -5.807 1.00 85.19 185 GLN A C 1
ATOM 1466 O O . GLN A 1 185 ? 4.578 7.676 -6.916 1.00 85.19 185 GLN A O 1
ATOM 1471 N N . GLY A 1 186 ? 4.081 9.421 -5.596 1.00 79.50 186 GLY A N 1
ATOM 1472 C CA . GLY A 1 186 ? 4.362 10.442 -6.598 1.00 79.50 186 GLY A CA 1
ATOM 1473 C C . GLY A 1 186 ? 5.856 10.758 -6.647 1.00 79.50 186 GLY A C 1
ATOM 1474 O O . GLY A 1 186 ? 6.463 11.071 -5.624 1.00 79.50 186 GLY A O 1
ATOM 1475 N N . TYR A 1 187 ? 6.449 10.718 -7.835 1.00 74.88 187 TYR A N 1
ATOM 1476 C CA . TYR A 1 187 ? 7.800 11.229 -8.068 1.00 74.88 187 TYR A CA 1
ATOM 1477 C C . TYR A 1 187 ? 7.718 12.658 -8.605 1.00 74.88 187 TYR A C 1
ATOM 1479 O O . TYR A 1 187 ? 6.855 12.973 -9.425 1.00 74.88 187 TYR A O 1
ATOM 1487 N N . ASN A 1 188 ? 8.602 13.533 -8.128 1.00 73.88 188 ASN A N 1
ATOM 1488 C CA . ASN A 1 188 ? 8.692 14.909 -8.605 1.00 73.88 188 ASN A CA 1
ATOM 1489 C C . ASN A 1 188 ? 9.632 14.991 -9.816 1.00 73.88 188 ASN A C 1
ATOM 1491 O O . ASN A 1 188 ? 10.776 15.418 -9.690 1.00 73.88 188 ASN A O 1
ATOM 1495 N N . ASP A 1 189 ? 9.174 14.518 -10.972 1.00 75.62 189 ASP A N 1
ATOM 1496 C CA . ASP A 1 189 ? 9.908 14.615 -12.232 1.00 75.62 189 ASP A CA 1
ATOM 1497 C C . ASP A 1 189 ? 9.019 15.126 -13.373 1.00 75.62 189 ASP A C 1
ATOM 1499 O O . ASP A 1 189 ? 7.793 15.109 -13.289 1.00 75.62 189 ASP A O 1
ATOM 1503 N N . ALA A 1 190 ? 9.637 15.584 -14.467 1.00 68.94 190 ALA A N 1
ATOM 1504 C CA . ALA A 1 190 ? 8.924 16.154 -15.617 1.00 68.94 190 ALA A CA 1
ATOM 1505 C C . ALA A 1 190 ? 7.888 15.187 -16.228 1.00 68.94 190 ALA A C 1
ATOM 1507 O O . ALA A 1 190 ? 6.902 15.609 -16.826 1.00 68.94 190 ALA A O 1
ATOM 1508 N N . ARG A 1 191 ? 8.071 13.876 -16.022 1.00 61.78 191 ARG A N 1
ATOM 1509 C CA . ARG A 1 191 ? 7.142 12.828 -16.462 1.00 61.78 191 ARG A CA 1
ATOM 1510 C C . ARG A 1 191 ? 5.883 12.711 -15.589 1.00 61.78 191 ARG A C 1
ATOM 1512 O O . ARG A 1 191 ? 4.999 11.932 -15.931 1.00 61.78 191 ARG A O 1
ATOM 1519 N N . LYS A 1 192 ? 5.766 13.475 -14.494 1.00 63.94 192 LYS A N 1
ATOM 1520 C CA . LYS A 1 192 ? 4.562 13.550 -13.647 1.00 63.94 192 LYS A CA 1
ATOM 1521 C C . LYS A 1 192 ? 3.353 14.143 -14.381 1.00 63.94 192 LYS A C 1
ATOM 1523 O O . LYS A 1 192 ? 2.223 13.793 -14.054 1.00 63.94 192 LYS A O 1
ATOM 1528 N N . ALA A 1 193 ? 3.587 15.000 -15.379 1.00 59.78 193 ALA A N 1
ATOM 1529 C CA . ALA A 1 193 ? 2.529 15.683 -16.126 1.00 59.78 193 ALA A CA 1
ATOM 1530 C C . ALA A 1 193 ? 1.522 14.710 -16.774 1.00 59.78 193 ALA A C 1
ATOM 1532 O O . ALA A 1 193 ? 0.327 14.968 -16.733 1.00 59.78 193 ALA A O 1
ATOM 1533 N N . GLY A 1 194 ? 1.980 13.556 -17.274 1.00 60.81 194 GLY A N 1
ATOM 1534 C CA . GLY A 1 194 ? 1.116 12.569 -17.937 1.00 60.81 194 GLY A CA 1
ATOM 1535 C C . GLY A 1 194 ? 0.276 11.678 -17.011 1.00 60.81 194 GLY A C 1
ATOM 1536 O O . GLY A 1 194 ? -0.423 10.809 -17.510 1.00 60.81 194 GLY A O 1
ATOM 1537 N N . ILE A 1 195 ? 0.371 11.835 -15.685 1.00 59.00 195 ILE A N 1
ATOM 1538 C CA . ILE A 1 195 ? -0.360 11.006 -14.700 1.00 59.00 195 ILE A CA 1
ATOM 1539 C C . ILE A 1 195 ? -1.612 11.728 -14.176 1.00 59.00 195 ILE A C 1
ATOM 1541 O O . ILE A 1 195 ? -2.546 11.085 -13.712 1.00 59.00 195 ILE A O 1
ATOM 1545 N N . LEU A 1 196 ? -1.612 13.067 -14.204 1.00 52.84 196 LEU A N 1
ATOM 1546 C CA . LEU A 1 196 ? -2.689 13.917 -13.673 1.00 52.84 196 LEU A CA 1
ATOM 1547 C C . LEU A 1 196 ? -3.632 14.452 -14.764 1.00 52.84 196 LEU A C 1
ATOM 1549 O O . LEU A 1 196 ? -4.394 15.378 -14.492 1.00 52.84 196 LEU A O 1
ATOM 1553 N N . THR A 1 197 ? -3.541 13.916 -15.983 1.00 43.47 197 THR A N 1
ATOM 1554 C CA . THR A 1 197 ? -4.424 14.258 -17.111 1.00 43.47 197 THR A CA 1
ATOM 1555 C C . THR A 1 197 ? -5.368 13.097 -17.363 1.00 43.47 197 THR A C 1
ATOM 1557 O O . THR A 1 197 ? -6.566 13.361 -17.586 1.00 43.47 197 THR A O 1
#

Secondary structure (DSSP, 8-state):
-HHHHHHHHHHT-------S---PPTT-EEEEEETTTEEEEEEEEEEEETTEEEEE-SS-EEEEE----------PPPP----------S------GGGGS-HHHHHHHHHHHHHHHTTS---SSSTTHHHHHHHHHHHHHTTS-----GGGS-TTS-----EEEEEEEE-TTSS-EEEEEEEE----SGGGGGG--

Foldseek 3Di:
DVVVVVVVVVVVPPPPPCPPFPPDDFQDFDWDQDPVPGTDDRWGWHDDDRQWTFTDPPVDTDIDGDDDDPPPPPPPDDDPPPPPPPPDPPPPPPPPPCPPDDPQLVVQQVVQVVCVVVVLDDDPDHACPVQLVVQVVVCVVVVVDDDDDPVVDDCPPDDDWDKDWGWGWPPPVHRIDIHIDIDTDDDPDPVSVVVVD

pLDDT: mean 72.52, std 17.04, range [37.66, 93.94]

Organism: Talaromyces stipitatus (strain ATCC 10500 / CBS 375.48 / QM 6759 / NRRL 1006) (NCBI:txid441959)

Sequence (197 aa):
MAKRRVNDALNTRNSLIIIETLNLSPGTNVKVWREDKGWTGPHKLILVNGHDVTVNLGNSAVAFQAIIHVSKPPVTPPPPRCRERPRGSKNKQKVDVNVYLSKKEKGDLELALKLRREGNIVTEGAPFELLSVAEIDGLIANRTFKIVHRDNVNLRDLRIFNSHLVNEIKGKNEIPYEKSRLVIQGYNDARKAGILT

Radius of gyration: 32.93 Å; chains: 1; bounding box: 78×48×65 Å